Protein AF-A0ABD5XR61-F1 (afdb_monomer_lite)

Sequence (265 aa):
MDRLQRSLPETTNLRPAIQKLTSDHVDLLGSFVDGFDSRREFIRWGQRAVILTLGELSGEWVADRAFAGLDLSVLVTSPARERWVDDAEELQPPDRAADMRRGVVATDLTPACSAAVRRLRWSAVEYVSDEDDTLQPDPDAQQHPGMRPSLTEVHERQRWALDRALEGFDSLDALSVWGQRLTEASYAEVPDDLLTRVTVDEAETRGATSSCRLTTRTTGRSSGSRSRRSSYCPRRSRGPEGGKAGWRTRGTGDDGDDGQADVKT

Secondary structure (DSSP, 8-state):
-HHHHTTSPP-TT--HHHHHHHHHHHHHHHHHHH-BSSHHHHHHHHHHHHHHTTTSS-HHHHHHHHH-HHHHHHHB-SGGGGGG-SSGGGS--HHHHHHHHHHHIIIIIHHHHHHHHHHHHHH------SS-TT----GGG--SGGG-HHHHHHHHHHHHHHHHHHH--SSHHHHHHHHHHHHHHTTT-S-TTHHHHHHHHHHHHHHHHHHTT----------------------PPP---------------------------

Radius of gyration: 28.37 Å; chains: 1; bounding box: 80×47×94 Å

Foldseek 3Di:
DVVVLVPDDDDLPDLLLLNLLVVVLVVLLVDLLVAAQDLLVLLLSLLVLCLSLVNLQPPVNSVVLSPQLLSQLLRHPHPVNVVSDPDPVSRDDNVVSSVVSVVCCVPPSVVSSVNSSVVLVVPCPDPPPPPDSPCDDNSVPAPDNSNDVVSVVLSVLCSVLSVDVVVPDPDLVRVVVSVVSNCVSVVNPDDPCVSVVVVVVVVVVVVVVVVVPPDDDDDDDDDDDDDDDDPDDDDDDDDDDDDDDDDDPDDDDDDDDDDDDDDDD

Organism: NCBI:txid3031998

Structure (mmCIF, N/CA/C/O backbone):
data_AF-A0ABD5XR61-F1
#
_entry.id   AF-A0ABD5XR61-F1
#
loop_
_atom_site.group_PDB
_atom_site.id
_atom_site.type_symbol
_atom_site.label_atom_id
_atom_site.label_alt_id
_atom_site.label_comp_id
_atom_site.label_asym_id
_atom_site.label_entity_id
_atom_site.label_seq_id
_atom_site.pdbx_PDB_ins_code
_atom_site.Cartn_x
_atom_site.Cartn_y
_atom_site.Cartn_z
_atom_site.occupancy
_atom_site.B_iso_or_equiv
_atom_site.auth_seq_id
_atom_site.auth_comp_id
_atom_site.auth_asym_id
_atom_site.auth_atom_id
_atom_site.pdbx_PDB_model_num
ATOM 1 N N . MET A 1 1 ? 0.922 16.928 -10.252 1.00 53.91 1 MET A N 1
ATOM 2 C CA . MET A 1 1 ? 2.024 15.980 -10.526 1.00 53.91 1 MET A CA 1
ATOM 3 C C . MET A 1 1 ? 2.176 15.736 -12.026 1.00 53.91 1 MET A C 1
ATOM 5 O O . MET A 1 1 ? 3.245 15.979 -12.566 1.00 53.91 1 MET A O 1
ATOM 9 N N . ASP A 1 2 ? 1.069 15.433 -12.694 1.00 53.62 2 ASP A N 1
ATOM 10 C CA . ASP A 1 2 ? 0.898 15.192 -14.136 1.00 53.62 2 ASP A CA 1
ATOM 11 C C . ASP A 1 2 ? 1.676 16.119 -15.115 1.00 53.62 2 ASP A C 1
ATOM 13 O O . ASP A 1 2 ? 2.306 15.661 -16.065 1.00 53.62 2 ASP A O 1
ATOM 17 N N . ARG A 1 3 ? 1.749 17.438 -14.855 1.00 59.03 3 ARG A N 1
ATOM 18 C CA . ARG A 1 3 ? 2.466 18.395 -15.733 1.00 59.03 3 ARG A CA 1
ATOM 19 C C . ARG A 1 3 ? 3.985 18.173 -15.804 1.00 59.03 3 ARG A C 1
ATOM 21 O O . ARG A 1 3 ? 4.577 18.477 -16.833 1.00 59.03 3 ARG A O 1
ATOM 28 N N . LEU A 1 4 ? 4.615 17.689 -14.728 1.00 62.66 4 LEU A N 1
ATOM 29 C CA . LEU A 1 4 ? 6.064 17.438 -14.707 1.00 62.66 4 LEU A CA 1
ATOM 30 C C . LEU A 1 4 ? 6.414 16.107 -15.379 1.00 62.66 4 LEU A C 1
ATOM 32 O O . LEU A 1 4 ? 7.411 16.043 -16.093 1.00 62.66 4 LEU A O 1
ATOM 36 N N . GLN A 1 5 ? 5.576 15.078 -15.223 1.00 57.81 5 GLN A N 1
ATOM 37 C CA . GLN A 1 5 ? 5.774 13.782 -15.883 1.00 57.81 5 GLN A CA 1
ATOM 38 C C . GLN A 1 5 ? 5.763 13.913 -17.408 1.00 57.81 5 GLN A C 1
ATOM 40 O O . GLN A 1 5 ? 6.671 13.422 -18.067 1.00 57.81 5 GLN A O 1
ATOM 45 N N . ARG A 1 6 ? 4.809 14.671 -17.962 1.00 58.78 6 ARG A N 1
ATOM 46 C CA . ARG A 1 6 ? 4.717 14.926 -19.413 1.00 58.78 6 ARG A CA 1
ATOM 47 C C . ARG A 1 6 ? 5.793 15.866 -19.967 1.00 58.78 6 ARG A C 1
ATOM 49 O O . ARG A 1 6 ? 5.804 16.133 -21.161 1.00 58.78 6 ARG A O 1
ATOM 56 N N . SER A 1 7 ? 6.647 16.428 -19.109 1.00 61.97 7 SER A N 1
ATOM 57 C CA . SER A 1 7 ? 7.700 17.369 -19.519 1.00 61.97 7 SER A CA 1
ATOM 58 C C . SER A 1 7 ? 9.072 16.717 -19.695 1.00 61.97 7 SER A C 1
ATOM 60 O O . SER A 1 7 ? 10.019 17.406 -20.074 1.00 61.97 7 SER A O 1
ATOM 62 N N . LEU A 1 8 ? 9.199 15.411 -19.415 1.00 60.50 8 LEU A N 1
ATOM 63 C CA . LEU A 1 8 ? 10.442 14.690 -19.668 1.00 60.50 8 LEU A CA 1
ATOM 64 C C . LEU A 1 8 ? 10.671 14.589 -21.188 1.00 60.50 8 LEU A C 1
ATOM 66 O O . LEU A 1 8 ? 9.767 14.145 -21.893 1.00 60.50 8 LEU A O 1
ATOM 70 N N . PRO A 1 9 ? 11.845 14.984 -21.709 1.00 61.69 9 PRO A N 1
ATOM 71 C CA . PRO A 1 9 ? 12.125 14.861 -23.132 1.00 61.69 9 PRO A CA 1
ATOM 72 C C . PRO A 1 9 ? 12.185 13.387 -23.537 1.00 61.69 9 PRO A C 1
ATOM 74 O O . PRO A 1 9 ? 12.900 12.591 -22.923 1.00 61.69 9 PRO A O 1
ATOM 77 N N . GLU A 1 10 ? 11.446 13.036 -2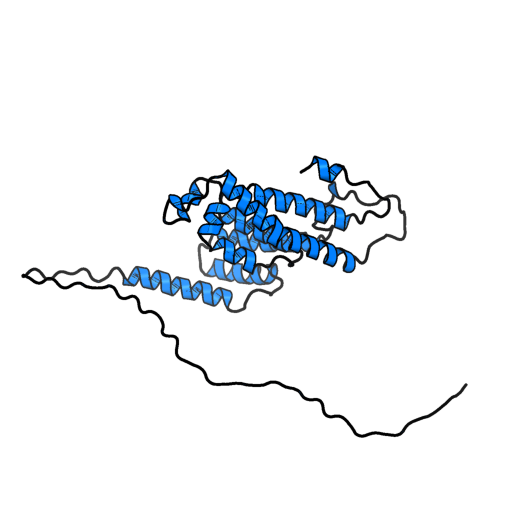4.587 1.00 56.69 10 GLU A N 1
ATOM 78 C CA . GLU A 1 10 ? 11.508 11.714 -25.199 1.00 56.69 10 GLU A CA 1
ATOM 79 C C . GLU A 1 10 ? 12.891 11.518 -25.832 1.00 56.69 10 GLU A C 1
ATOM 81 O O . GLU A 1 10 ? 13.372 12.361 -26.591 1.00 56.69 10 GLU A O 1
ATOM 86 N N . THR A 1 11 ? 13.567 10.421 -25.490 1.00 54.66 11 THR A N 1
ATOM 87 C CA . THR A 1 11 ? 14.861 10.067 -26.090 1.00 54.66 11 THR A CA 1
ATOM 88 C C . THR A 1 11 ? 14.757 8.694 -26.730 1.00 54.66 11 THR A C 1
ATOM 90 O O . THR A 1 11 ? 14.100 7.807 -26.196 1.00 54.66 11 THR A O 1
ATOM 93 N N . THR A 1 12 ? 15.444 8.489 -27.850 1.00 48.84 12 THR A N 1
ATOM 94 C CA . THR A 1 12 ? 15.407 7.250 -28.647 1.00 48.84 12 THR A CA 1
ATOM 95 C C . THR A 1 12 ? 15.937 6.007 -27.905 1.00 48.84 12 THR A C 1
ATOM 97 O O . THR A 1 12 ? 15.765 4.894 -28.379 1.00 48.84 12 THR A O 1
ATOM 100 N N . ASN A 1 13 ? 16.552 6.188 -26.726 1.00 54.62 13 ASN A N 1
ATOM 101 C CA . ASN A 1 13 ? 17.038 5.137 -25.817 1.00 54.62 13 ASN A CA 1
ATOM 102 C C . ASN A 1 13 ? 16.137 4.962 -24.574 1.00 54.62 13 ASN A C 1
ATOM 104 O O . ASN A 1 13 ? 16.609 4.563 -23.503 1.00 54.62 13 ASN A O 1
ATOM 108 N N . LEU A 1 14 ? 14.858 5.336 -24.657 1.00 59.62 14 LEU A N 1
ATOM 109 C CA . LEU A 1 14 ? 13.914 5.138 -23.562 1.00 59.62 14 LEU A CA 1
ATOM 110 C C . LEU A 1 14 ? 13.752 3.643 -23.296 1.00 59.62 14 LEU A C 1
ATOM 112 O O . LEU A 1 14 ? 13.270 2.904 -24.140 1.00 59.62 14 LEU A O 1
ATOM 116 N N . ARG A 1 15 ? 14.147 3.209 -22.096 1.00 73.56 15 ARG A N 1
ATOM 117 C CA . ARG A 1 15 ? 13.892 1.852 -21.604 1.00 73.56 15 ARG A CA 1
ATOM 118 C C . ARG A 1 15 ? 12.425 1.769 -21.180 1.00 73.56 15 ARG A C 1
ATOM 120 O O . ARG A 1 15 ? 12.120 2.248 -20.078 1.00 73.56 15 ARG A O 1
ATOM 127 N N . PRO A 1 16 ? 11.513 1.168 -21.966 1.00 78.94 16 PRO A N 1
ATOM 128 C CA . PRO A 1 16 ? 10.074 1.313 -21.726 1.00 78.94 16 PRO A CA 1
ATOM 129 C C . PRO A 1 16 ? 9.651 0.702 -20.380 1.00 78.94 16 PRO A C 1
ATOM 131 O O . PRO A 1 16 ? 8.812 1.246 -19.665 1.00 78.94 16 PRO A O 1
ATOM 134 N N . ALA A 1 17 ? 10.347 -0.354 -19.945 1.00 82.31 17 ALA A N 1
ATOM 135 C CA . ALA A 1 17 ? 10.182 -0.953 -18.623 1.00 82.31 17 ALA A CA 1
ATOM 136 C C . ALA A 1 17 ? 10.469 0.028 -17.468 1.00 82.31 17 ALA A C 1
ATOM 138 O O . ALA A 1 17 ? 9.754 0.036 -16.466 1.00 82.31 17 ALA A O 1
ATOM 139 N N . ILE A 1 18 ? 11.499 0.874 -17.589 1.00 85.50 18 ILE A N 1
ATOM 140 C CA . ILE A 1 18 ? 11.824 1.874 -16.560 1.00 85.50 18 ILE A CA 1
ATOM 141 C C . ILE A 1 18 ? 10.778 2.988 -16.557 1.00 85.50 18 ILE A C 1
ATOM 143 O O . ILE A 1 18 ? 10.352 3.415 -15.482 1.00 85.50 18 ILE A O 1
ATOM 147 N N . GLN A 1 19 ? 10.343 3.435 -17.737 1.00 84.25 19 GLN A N 1
ATOM 148 C CA . GLN A 1 19 ? 9.296 4.448 -17.866 1.00 84.25 19 GLN A CA 1
ATOM 149 C C . GLN A 1 19 ? 7.990 3.973 -17.225 1.00 84.25 19 GLN A C 1
ATOM 151 O O . GLN A 1 19 ? 7.443 4.680 -16.378 1.00 84.25 19 GLN A O 1
ATOM 156 N N . LYS A 1 20 ? 7.552 2.745 -17.532 1.00 87.00 20 LYS A N 1
ATOM 157 C CA . LYS A 1 20 ? 6.356 2.159 -16.923 1.00 87.00 20 LYS A CA 1
ATOM 158 C C . LYS A 1 20 ? 6.463 2.085 -15.402 1.00 87.00 20 LYS A C 1
ATOM 160 O O . LYS A 1 20 ? 5.566 2.548 -14.703 1.00 87.00 20 LYS A O 1
ATOM 165 N N . LEU A 1 21 ? 7.575 1.557 -14.886 1.00 90.38 21 LEU A N 1
ATOM 166 C CA . LEU A 1 21 ? 7.780 1.439 -13.441 1.00 90.38 21 LEU A CA 1
ATOM 167 C C . LEU A 1 21 ? 7.786 2.811 -12.745 1.00 90.38 21 LEU A C 1
ATOM 169 O O . LEU A 1 21 ? 7.206 2.962 -11.675 1.00 90.38 21 LEU A O 1
ATOM 173 N N . THR A 1 22 ? 8.398 3.821 -13.367 1.00 91.00 22 THR A N 1
ATOM 174 C CA . THR A 1 22 ? 8.425 5.191 -12.831 1.00 91.00 22 THR A CA 1
ATOM 175 C C . THR A 1 22 ? 7.030 5.819 -12.828 1.00 91.00 22 THR A C 1
ATOM 177 O O . THR A 1 22 ? 6.678 6.511 -11.876 1.00 91.00 22 THR A O 1
ATOM 180 N N . SER A 1 23 ? 6.223 5.559 -13.861 1.00 90.19 23 SER A N 1
ATOM 181 C CA . SER A 1 23 ? 4.818 5.983 -13.906 1.00 90.19 23 SER A CA 1
ATOM 182 C C . SER A 1 23 ? 4.017 5.349 -12.761 1.00 90.19 23 SER A C 1
ATOM 184 O O . SER A 1 23 ? 3.408 6.062 -11.964 1.00 90.19 23 SER A O 1
ATOM 186 N N . ASP A 1 24 ? 4.154 4.030 -12.571 1.00 93.69 24 ASP A N 1
ATOM 187 C CA . ASP A 1 24 ? 3.534 3.301 -11.456 1.00 93.69 24 ASP A CA 1
ATOM 188 C C . ASP A 1 24 ? 3.959 3.832 -10.080 1.00 93.69 24 ASP A C 1
ATOM 190 O O . ASP A 1 24 ? 3.151 3.871 -9.150 1.00 93.69 24 ASP A O 1
ATOM 194 N N . HIS A 1 25 ? 5.223 4.243 -9.929 1.00 96.25 25 HIS A N 1
ATOM 195 C CA . HIS A 1 25 ? 5.713 4.856 -8.693 1.00 96.25 25 HIS A CA 1
ATOM 196 C C . HIS A 1 25 ? 5.038 6.190 -8.418 1.00 96.25 25 HIS A C 1
ATOM 198 O O . HIS A 1 25 ? 4.675 6.445 -7.276 1.00 96.25 25 HIS A O 1
ATOM 204 N N . VAL A 1 26 ? 4.828 7.040 -9.421 1.00 95.06 26 VAL A N 1
ATOM 205 C CA . VAL A 1 26 ? 4.155 8.326 -9.195 1.00 95.06 26 VAL A CA 1
ATOM 206 C C . VAL A 1 26 ? 2.720 8.121 -8.712 1.00 95.06 26 VAL A C 1
ATOM 208 O O . VAL A 1 26 ? 2.328 8.756 -7.731 1.00 95.06 26 VAL A O 1
ATOM 211 N N . ASP A 1 27 ? 1.979 7.191 -9.312 1.00 95.00 27 ASP A N 1
ATOM 212 C CA . ASP A 1 27 ? 0.628 6.842 -8.858 1.00 95.00 27 ASP A CA 1
ATOM 213 C C . ASP A 1 27 ? 0.639 6.261 -7.434 1.00 95.00 27 ASP A C 1
ATOM 215 O O . ASP A 1 27 ? -0.189 6.610 -6.585 1.00 95.00 27 ASP A O 1
ATOM 219 N N . LEU A 1 28 ? 1.613 5.392 -7.140 1.00 97.19 28 LEU A N 1
ATOM 220 C CA . LEU A 1 28 ? 1.812 4.816 -5.811 1.00 97.19 28 LEU A CA 1
ATOM 221 C C . LEU A 1 28 ? 2.058 5.903 -4.752 1.00 97.19 28 LEU A C 1
ATOM 223 O O . LEU A 1 28 ? 1.433 5.873 -3.691 1.00 97.19 28 LEU A O 1
ATOM 227 N N . LEU A 1 29 ? 2.941 6.863 -5.036 1.00 97.94 29 LEU A N 1
ATOM 228 C CA . LEU A 1 29 ? 3.255 7.968 -4.128 1.00 97.94 29 LEU A CA 1
ATOM 229 C C . LEU A 1 29 ? 2.075 8.934 -3.973 1.00 97.94 29 LEU A C 1
ATOM 231 O O . LEU A 1 29 ? 1.805 9.377 -2.859 1.00 97.94 29 LEU A O 1
ATOM 235 N N . GLY A 1 30 ? 1.363 9.236 -5.064 1.00 96.69 30 GLY A N 1
ATOM 236 C CA . GLY A 1 30 ? 0.169 10.085 -5.052 1.00 96.69 30 GLY A CA 1
ATOM 237 C C . GLY A 1 30 ? -0.904 9.528 -4.121 1.00 96.69 30 GLY A C 1
ATOM 238 O O . GLY A 1 30 ? -1.289 10.195 -3.164 1.00 96.69 30 GLY A O 1
ATOM 239 N N . SER A 1 31 ? -1.273 8.258 -4.320 1.00 97.38 31 SER A N 1
ATOM 240 C CA . SER A 1 31 ? -2.263 7.573 -3.476 1.00 97.38 31 SER A CA 1
ATOM 241 C C . SER A 1 31 ? -1.883 7.551 -1.988 1.00 97.38 31 SER A C 1
ATOM 243 O O . SER A 1 31 ? -2.739 7.730 -1.128 1.00 97.38 31 SER A O 1
ATOM 245 N N . PHE A 1 32 ? -0.594 7.419 -1.653 1.00 98.19 32 PHE A N 1
ATOM 246 C CA . PHE A 1 32 ? -0.151 7.499 -0.260 1.00 98.19 32 PHE A CA 1
ATOM 247 C C . PHE A 1 32 ? -0.310 8.905 0.339 1.00 98.19 32 PHE A C 1
ATOM 249 O O . PHE A 1 32 ? -0.679 9.040 1.504 1.00 98.19 32 PHE A O 1
ATOM 256 N N . VAL A 1 33 ? -0.037 9.968 -0.429 1.00 97.56 33 VAL A N 1
ATOM 257 C CA . VAL A 1 33 ? -0.253 11.354 0.029 1.00 97.56 33 VAL A CA 1
ATOM 258 C C . VAL A 1 33 ? -1.739 11.652 0.189 1.00 97.56 33 VAL A C 1
ATOM 260 O O . VAL A 1 33 ? -2.112 12.303 1.169 1.00 97.56 33 VAL A O 1
ATOM 263 N N . ASP A 1 34 ? -2.579 11.153 -0.712 1.00 97.19 34 ASP A N 1
ATOM 264 C CA . ASP A 1 34 ? -4.034 11.297 -0.624 1.00 97.19 34 ASP A CA 1
ATOM 265 C C . ASP A 1 34 ? -4.582 10.610 0.636 1.00 97.19 34 ASP A C 1
ATOM 267 O O . ASP A 1 34 ? -5.453 11.160 1.310 1.00 97.19 34 ASP A O 1
ATOM 271 N N . GLY A 1 35 ? -3.966 9.495 1.039 1.00 97.44 35 GLY A N 1
ATOM 272 C CA . GLY A 1 35 ? -4.349 8.704 2.203 1.00 97.44 35 GLY A CA 1
ATOM 273 C C . GLY A 1 35 ? -5.401 7.651 1.855 1.00 97.44 35 GLY A C 1
ATOM 274 O O . GLY A 1 35 ? -5.690 7.408 0.689 1.00 97.44 35 GLY A O 1
ATOM 275 N N . PHE A 1 36 ? -5.945 6.994 2.878 1.00 98.19 36 PHE A N 1
ATOM 276 C CA . PHE A 1 36 ? -6.779 5.802 2.710 1.00 98.19 36 PHE A CA 1
ATOM 277 C C . PHE A 1 36 ? -8.115 5.936 3.442 1.00 98.19 36 PHE A C 1
ATOM 279 O O . PHE A 1 36 ? -8.187 6.471 4.548 1.00 98.19 36 PHE A O 1
ATOM 286 N N . ASP A 1 37 ? -9.177 5.355 2.902 1.00 97.00 37 ASP A N 1
ATOM 287 C CA . ASP A 1 37 ? -10.483 5.289 3.555 1.00 97.00 37 ASP A CA 1
ATOM 288 C C . ASP A 1 37 ? -10.459 4.358 4.771 1.00 97.00 37 ASP A C 1
ATOM 290 O O . ASP A 1 37 ? -11.234 4.520 5.720 1.00 97.00 37 ASP A O 1
ATOM 294 N N . SER A 1 38 ? -9.575 3.354 4.764 1.00 96.94 38 SER A N 1
ATOM 295 C CA . SER A 1 38 ? -9.487 2.363 5.836 1.00 96.94 38 SER A CA 1
ATOM 296 C C . SER A 1 38 ? -8.112 1.710 5.965 1.00 96.94 38 SER A C 1
ATOM 298 O O . SER A 1 38 ? -7.328 1.645 5.020 1.00 96.94 38 SER A O 1
ATOM 300 N N . ARG A 1 39 ? -7.864 1.076 7.122 1.00 96.88 39 ARG A N 1
ATOM 301 C CA . ARG A 1 39 ? -6.686 0.212 7.322 1.00 96.88 39 ARG A CA 1
ATOM 302 C C . ARG A 1 39 ? -6.592 -0.904 6.273 1.00 96.88 39 ARG A C 1
ATOM 304 O O . ARG A 1 39 ? -5.497 -1.252 5.855 1.00 96.88 39 ARG A O 1
ATOM 311 N N . ARG A 1 40 ? -7.725 -1.486 5.855 1.00 96.50 40 ARG A N 1
ATOM 312 C CA . ARG A 1 40 ? -7.739 -2.559 4.841 1.00 96.50 40 ARG A CA 1
ATOM 313 C C . ARG A 1 40 ? -7.204 -2.061 3.503 1.00 96.50 40 ARG A C 1
ATOM 315 O O . ARG A 1 40 ? -6.464 -2.776 2.839 1.00 96.50 40 ARG A O 1
ATOM 322 N N . GLU A 1 41 ? -7.569 -0.843 3.125 1.00 97.19 41 GLU A N 1
ATOM 323 C CA . GLU A 1 41 ? -7.070 -0.219 1.907 1.00 97.19 41 GLU A CA 1
ATOM 324 C C . GLU A 1 41 ? -5.569 0.072 1.993 1.00 97.19 41 GLU A C 1
ATOM 326 O O . GLU A 1 41 ? -4.844 -0.301 1.076 1.00 97.19 41 GLU A O 1
ATOM 331 N N . PHE A 1 42 ? -5.085 0.603 3.123 1.00 97.75 42 PHE A N 1
ATOM 332 C CA . PHE A 1 42 ? -3.647 0.779 3.350 1.00 97.75 42 PHE A CA 1
ATOM 333 C C . PHE A 1 42 ? -2.868 -0.538 3.212 1.00 97.75 42 PHE A C 1
ATOM 335 O O . PHE A 1 42 ? -1.836 -0.578 2.551 1.00 97.75 42 PHE A O 1
ATOM 342 N N . ILE A 1 43 ? -3.366 -1.639 3.784 1.00 97.62 43 ILE A N 1
ATOM 343 C CA . ILE A 1 43 ? -2.690 -2.943 3.698 1.00 97.62 43 ILE A CA 1
ATOM 344 C C . ILE A 1 43 ? -2.628 -3.442 2.240 1.00 97.62 43 ILE A C 1
ATOM 346 O O . ILE A 1 43 ? -1.588 -3.931 1.798 1.00 97.62 43 ILE A O 1
ATOM 350 N N . ARG A 1 44 ? -3.707 -3.275 1.461 1.00 97.19 44 ARG A N 1
ATOM 351 C CA . ARG A 1 44 ? -3.721 -3.603 0.020 1.00 97.19 44 ARG A CA 1
ATOM 352 C C . ARG A 1 44 ? -2.747 -2.740 -0.770 1.00 97.19 44 ARG A C 1
ATOM 354 O O . ARG A 1 44 ? -2.009 -3.253 -1.609 1.00 97.19 44 ARG A O 1
ATOM 361 N N . TRP A 1 45 ? -2.734 -1.439 -0.488 1.00 97.94 45 TRP A N 1
ATOM 362 C CA . TRP A 1 45 ? -1.768 -0.514 -1.063 1.00 97.94 45 TRP A CA 1
ATOM 363 C C . TRP A 1 45 ? -0.338 -0.947 -0.728 1.00 97.94 45 TRP A C 1
ATOM 365 O O . TRP A 1 45 ? 0.499 -0.997 -1.623 1.00 97.94 45 TRP A O 1
ATOM 375 N N . GLY A 1 46 ? -0.073 -1.352 0.516 1.00 97.44 46 GLY A N 1
ATOM 376 C CA . GLY A 1 46 ? 1.240 -1.806 0.964 1.00 97.44 46 GLY A CA 1
ATOM 377 C C . GLY A 1 46 ? 1.720 -3.045 0.211 1.00 97.44 46 GLY A C 1
ATOM 378 O O . GLY A 1 46 ? 2.863 -3.080 -0.237 1.00 97.44 46 GLY A O 1
ATOM 379 N N . GLN A 1 47 ? 0.844 -4.024 -0.033 1.00 95.56 47 GLN A N 1
ATOM 380 C CA . GLN A 1 47 ? 1.189 -5.187 -0.858 1.00 95.56 47 GLN A CA 1
ATOM 381 C C . GLN A 1 47 ? 1.546 -4.784 -2.297 1.00 95.56 47 GLN A C 1
ATOM 383 O O . GLN A 1 47 ? 2.549 -5.253 -2.836 1.00 95.56 47 GLN A O 1
ATOM 388 N N . ARG A 1 48 ? 0.786 -3.864 -2.907 1.00 96.81 48 ARG A N 1
ATOM 389 C CA . ARG A 1 48 ? 1.138 -3.302 -4.221 1.00 96.81 48 ARG A CA 1
ATOM 390 C C . ARG A 1 48 ? 2.472 -2.548 -4.170 1.00 96.81 48 ARG A C 1
ATOM 392 O O . ARG A 1 48 ? 3.272 -2.681 -5.093 1.00 96.81 48 ARG A O 1
ATOM 399 N N . ALA A 1 49 ? 2.732 -1.793 -3.104 1.00 97.56 49 ALA A N 1
ATOM 400 C CA . ALA A 1 49 ? 3.963 -1.030 -2.916 1.00 97.56 49 ALA A CA 1
ATOM 401 C C . ALA A 1 49 ? 5.198 -1.941 -2.877 1.00 97.56 49 ALA A C 1
ATOM 403 O O . ALA A 1 49 ? 6.190 -1.644 -3.540 1.00 97.56 49 ALA A O 1
ATOM 404 N N . VAL A 1 50 ? 5.131 -3.077 -2.175 1.00 95.62 50 VAL A N 1
ATOM 405 C CA . VAL A 1 50 ? 6.216 -4.075 -2.137 1.00 95.62 50 VAL A CA 1
ATOM 406 C C . VAL A 1 50 ? 6.519 -4.608 -3.544 1.00 95.62 50 VAL A C 1
ATOM 408 O O . VAL A 1 50 ? 7.683 -4.688 -3.931 1.00 95.62 50 VAL A O 1
ATOM 411 N N . ILE A 1 51 ? 5.492 -4.895 -4.353 1.00 94.56 51 ILE A N 1
ATOM 412 C CA . ILE A 1 51 ? 5.680 -5.346 -5.744 1.00 94.56 51 ILE A CA 1
ATOM 413 C C . ILE A 1 51 ? 6.301 -4.249 -6.612 1.00 94.56 51 ILE A C 1
ATOM 415 O O . ILE A 1 51 ? 7.290 -4.495 -7.300 1.00 94.56 51 ILE A O 1
ATOM 419 N N . LEU A 1 52 ? 5.753 -3.031 -6.577 1.00 96.00 52 LEU A N 1
ATOM 420 C CA . LEU A 1 52 ? 6.238 -1.921 -7.404 1.00 96.00 52 LEU A CA 1
ATOM 421 C C . LEU A 1 52 ? 7.642 -1.463 -7.002 1.00 96.00 52 LEU A C 1
ATOM 423 O O . LEU A 1 52 ? 8.407 -0.997 -7.840 1.00 96.00 52 LEU A O 1
ATOM 427 N N . THR A 1 53 ? 8.021 -1.629 -5.740 1.00 96.62 53 THR A N 1
ATOM 428 C CA . THR A 1 53 ? 9.387 -1.367 -5.273 1.00 96.62 53 THR A CA 1
ATOM 429 C C . THR A 1 53 ? 10.306 -2.578 -5.422 1.00 96.62 53 THR A C 1
ATOM 431 O O . THR A 1 53 ? 11.449 -2.518 -4.988 1.00 96.62 53 THR A O 1
ATOM 434 N N . LEU A 1 54 ? 9.856 -3.670 -6.054 1.00 93.81 54 LEU A N 1
ATOM 435 C CA . LEU A 1 54 ? 10.635 -4.899 -6.250 1.00 93.81 54 LEU A CA 1
ATOM 436 C C . LEU A 1 54 ? 11.210 -5.471 -4.938 1.00 93.81 54 LEU A C 1
ATOM 438 O O . LEU A 1 54 ? 12.296 -6.051 -4.936 1.00 93.81 54 LEU A O 1
ATOM 442 N N . GLY A 1 55 ? 10.487 -5.289 -3.830 1.00 93.25 55 GLY A N 1
ATOM 443 C CA . GLY A 1 55 ? 10.888 -5.707 -2.486 1.00 93.25 55 GLY A CA 1
ATOM 444 C C . GLY A 1 55 ? 11.821 -4.743 -1.747 1.00 93.25 55 GLY A C 1
ATOM 445 O O . GLY A 1 55 ? 12.190 -5.031 -0.613 1.00 93.25 55 GLY A O 1
ATOM 446 N N . GLU A 1 56 ? 12.198 -3.605 -2.342 1.00 96.44 56 GLU A N 1
ATOM 447 C CA . GLU A 1 56 ? 13.048 -2.602 -1.679 1.00 96.44 56 GLU A CA 1
ATOM 448 C C . GLU A 1 56 ? 12.303 -1.868 -0.548 1.00 96.44 56 GLU A C 1
ATOM 450 O O . GLU A 1 56 ? 12.926 -1.385 0.397 1.00 96.44 56 GLU A O 1
ATOM 455 N N . LEU A 1 57 ? 10.966 -1.813 -0.607 1.00 96.50 57 LEU A N 1
ATOM 456 C CA . LEU A 1 57 ? 10.130 -1.534 0.559 1.00 96.50 57 LEU A CA 1
ATOM 457 C C . LEU A 1 57 ? 9.766 -2.862 1.228 1.00 96.50 57 LEU A C 1
ATOM 459 O O . LEU A 1 57 ? 9.165 -3.732 0.594 1.00 96.50 57 LEU A O 1
ATOM 463 N N . SER A 1 58 ? 10.111 -3.026 2.505 1.00 93.62 58 SER A N 1
ATOM 464 C CA . SER A 1 58 ? 9.867 -4.283 3.214 1.00 93.62 58 SER A CA 1
ATOM 465 C C . SER A 1 58 ? 8.396 -4.452 3.612 1.00 93.62 58 SER A C 1
ATOM 467 O O . SER A 1 58 ? 7.685 -3.489 3.905 1.00 93.62 58 SER A O 1
ATOM 469 N N . GLY A 1 59 ? 7.937 -5.705 3.686 1.00 91.12 59 GLY A N 1
ATOM 470 C CA . GLY A 1 59 ? 6.620 -6.019 4.252 1.00 91.12 59 GLY A CA 1
ATOM 471 C C . GLY A 1 59 ? 6.507 -5.669 5.743 1.00 91.12 59 GLY A C 1
ATOM 472 O O . GLY A 1 59 ? 5.428 -5.311 6.205 1.00 91.12 59 GLY A O 1
ATOM 473 N N . GLU A 1 60 ? 7.622 -5.704 6.479 1.00 94.19 60 GLU A N 1
ATOM 474 C CA . GLU A 1 60 ? 7.699 -5.282 7.886 1.00 94.19 60 GLU A CA 1
ATOM 475 C C . GLU A 1 60 ? 7.370 -3.794 8.043 1.00 94.19 60 GLU A C 1
ATOM 477 O O . GLU A 1 60 ? 6.541 -3.438 8.872 1.00 94.19 60 GLU A O 1
ATOM 482 N N . TRP A 1 61 ? 7.895 -2.937 7.160 1.00 97.00 61 TRP A N 1
ATOM 483 C CA . TRP A 1 61 ? 7.577 -1.506 7.154 1.00 97.00 61 TRP A CA 1
ATOM 484 C C . TRP A 1 61 ? 6.068 -1.245 7.000 1.00 97.00 61 TRP A C 1
ATOM 486 O O . TRP A 1 61 ? 5.519 -0.334 7.627 1.00 97.00 61 TRP A O 1
ATOM 496 N N . VAL A 1 62 ? 5.384 -2.056 6.180 1.00 96.31 62 VAL A N 1
ATOM 497 C CA . VAL A 1 62 ? 3.923 -1.986 6.008 1.00 96.31 62 VAL A CA 1
ATOM 498 C C . VAL A 1 62 ? 3.218 -2.469 7.274 1.00 96.31 62 VAL A C 1
ATOM 500 O O . VAL A 1 62 ? 2.262 -1.833 7.720 1.00 96.31 62 VAL A O 1
ATOM 503 N N . ALA A 1 63 ? 3.680 -3.579 7.853 1.00 94.69 63 ALA A N 1
ATOM 504 C CA . ALA A 1 63 ? 3.105 -4.160 9.059 1.00 94.69 63 ALA A CA 1
ATOM 505 C C . ALA A 1 63 ? 3.203 -3.197 10.251 1.00 94.69 63 ALA A C 1
ATOM 507 O O . ALA A 1 63 ? 2.179 -2.918 10.871 1.00 94.69 63 ALA A O 1
ATOM 508 N N . ASP A 1 64 ? 4.374 -2.620 10.516 1.00 96.50 64 ASP A N 1
ATOM 509 C CA . ASP A 1 64 ? 4.596 -1.682 11.622 1.00 96.50 64 ASP A CA 1
ATOM 510 C C . ASP A 1 64 ? 3.575 -0.537 11.600 1.00 96.50 64 ASP A C 1
ATOM 512 O O . ASP A 1 64 ? 2.872 -0.285 12.581 1.00 96.50 64 ASP A O 1
ATOM 516 N N . ARG A 1 65 ? 3.390 0.082 10.430 1.00 96.44 65 ARG A N 1
ATOM 517 C CA . ARG A 1 65 ? 2.402 1.152 10.221 1.00 96.44 65 ARG A CA 1
ATOM 518 C C . ARG A 1 65 ? 0.959 0.671 10.298 1.00 96.44 65 ARG A C 1
ATOM 520 O O . ARG A 1 65 ? 0.086 1.408 10.744 1.00 96.44 65 ARG A O 1
ATOM 527 N N . ALA A 1 66 ? 0.680 -0.562 9.878 1.00 95.81 66 ALA A N 1
ATOM 528 C CA . ALA A 1 66 ? -0.660 -1.144 9.951 1.00 95.81 66 ALA A CA 1
ATOM 529 C C . ALA A 1 66 ? -1.096 -1.469 11.392 1.00 95.81 66 ALA A C 1
ATOM 531 O O . ALA A 1 66 ? -2.285 -1.719 11.622 1.00 95.81 66 ALA A O 1
ATOM 532 N N . PHE A 1 67 ? -0.164 -1.471 12.349 1.00 93.81 67 PHE A N 1
ATOM 533 C CA . PHE A 1 67 ? -0.432 -1.717 13.767 1.00 93.81 67 PHE A CA 1
ATOM 534 C C . PHE A 1 67 ? -0.121 -0.519 14.677 1.00 93.81 67 PHE A C 1
ATOM 536 O O . PHE A 1 67 ? -0.539 -0.526 15.835 1.00 93.81 67 PHE A O 1
ATOM 543 N N . ALA A 1 68 ? 0.522 0.533 14.171 1.00 94.62 68 ALA A N 1
ATOM 544 C CA . ALA A 1 68 ? 0.744 1.774 14.903 1.00 94.62 68 ALA A CA 1
ATOM 545 C C . ALA A 1 68 ? -0.485 2.704 14.834 1.00 94.62 68 ALA A C 1
ATOM 547 O O . ALA A 1 68 ? -0.858 3.197 13.770 1.00 94.62 68 ALA A O 1
ATOM 548 N N . GLY A 1 69 ? -1.108 2.980 15.988 1.00 93.62 69 GLY A N 1
ATOM 549 C CA . GLY A 1 69 ? -2.305 3.832 16.077 1.00 93.62 69 GLY A CA 1
ATOM 550 C C . GLY A 1 69 ? -2.086 5.245 15.523 1.00 93.62 69 GLY A C 1
ATOM 551 O O . GLY A 1 69 ? -2.852 5.707 14.678 1.00 93.62 69 GLY A O 1
ATOM 552 N N . LEU A 1 70 ? -0.978 5.890 15.903 1.00 92.25 70 LEU A N 1
ATOM 553 C CA . LEU A 1 70 ? -0.622 7.222 15.401 1.00 92.25 70 LEU A CA 1
ATOM 554 C C . LEU A 1 70 ? -0.392 7.245 13.884 1.00 92.25 70 LEU A C 1
ATOM 556 O O . LEU A 1 70 ? -0.806 8.191 13.219 1.00 92.25 70 LEU A O 1
ATOM 560 N N . ASP A 1 71 ? 0.213 6.202 13.314 1.00 95.62 71 ASP A N 1
ATOM 561 C CA . ASP A 1 71 ? 0.375 6.128 11.860 1.00 95.62 71 ASP A CA 1
ATOM 562 C C . ASP A 1 71 ? -0.983 5.962 11.179 1.00 95.62 71 ASP A C 1
ATOM 564 O O . ASP A 1 71 ? -1.280 6.658 10.210 1.00 95.62 71 ASP A O 1
ATOM 568 N N . LEU A 1 72 ? -1.861 5.106 11.705 1.00 96.69 72 LEU A N 1
ATOM 569 C CA . LEU A 1 72 ? -3.198 4.916 11.145 1.00 96.69 72 LEU A CA 1
ATOM 570 C C . LEU A 1 72 ? -4.095 6.149 11.273 1.00 96.69 72 LEU A C 1
ATOM 572 O O . LEU A 1 72 ? -4.925 6.365 10.391 1.00 96.69 72 LEU A O 1
ATOM 576 N N . SER A 1 73 ? -3.934 6.971 12.312 1.00 96.50 73 SER A N 1
ATOM 577 C CA . SER A 1 73 ? -4.679 8.231 12.448 1.00 96.50 73 SER A CA 1
ATOM 578 C C . SER A 1 73 ? -4.264 9.277 11.400 1.00 96.50 73 SER A C 1
ATOM 580 O O . SER A 1 73 ? -5.058 10.141 11.018 1.00 96.50 73 SER A O 1
ATOM 582 N N . VAL A 1 74 ? -3.032 9.167 10.893 1.00 97.19 74 VAL A N 1
ATOM 583 C CA . VAL A 1 74 ? -2.481 9.994 9.813 1.00 97.19 74 VAL A CA 1
ATOM 584 C C . VAL A 1 74 ? -2.786 9.407 8.435 1.00 97.19 74 VAL A C 1
ATOM 586 O O . VAL A 1 74 ? -3.070 10.160 7.505 1.00 97.19 74 VAL A O 1
ATOM 589 N N . LEU A 1 75 ? -2.722 8.084 8.281 1.00 97.38 75 LEU A N 1
ATOM 590 C CA . LEU A 1 75 ? -2.925 7.382 7.011 1.00 97.38 75 LEU A CA 1
ATOM 591 C C . LEU A 1 75 ? -4.400 7.292 6.623 1.00 97.38 75 LEU A C 1
ATOM 593 O O . LEU A 1 75 ? -4.721 7.432 5.445 1.00 97.38 75 LEU A O 1
ATOM 597 N N . VAL A 1 76 ? -5.292 7.068 7.592 1.00 97.31 76 VAL A N 1
ATOM 598 C CA . VAL A 1 76 ? -6.732 7.001 7.341 1.00 97.31 76 VAL A CA 1
ATOM 599 C C . VAL A 1 76 ? -7.314 8.413 7.314 1.00 97.31 76 VAL A C 1
ATOM 601 O O . VAL A 1 76 ? -7.148 9.178 8.262 1.00 97.31 76 VAL A O 1
ATOM 604 N N . THR A 1 77 ? -8.006 8.770 6.237 1.00 96.06 77 THR A N 1
ATOM 605 C CA . THR A 1 77 ? -8.588 10.110 6.038 1.00 96.06 77 THR A CA 1
ATOM 606 C C . THR A 1 77 ? -10.077 10.170 6.347 1.00 96.06 77 THR A C 1
ATOM 608 O O . THR A 1 77 ? -10.610 11.251 6.601 1.00 96.06 77 THR A O 1
ATOM 611 N N . SER A 1 78 ? -10.745 9.018 6.385 1.00 95.62 78 SER A N 1
ATOM 612 C CA . SER A 1 78 ? -12.143 8.921 6.794 1.00 95.62 78 SER A CA 1
ATOM 613 C C . SER A 1 78 ? -12.321 9.221 8.294 1.00 95.62 78 SER A C 1
ATOM 615 O O . SER A 1 78 ? -11.368 9.100 9.072 1.00 95.62 78 SER A O 1
ATOM 617 N N . PRO A 1 79 ? -13.550 9.537 8.756 1.00 92.94 79 PRO A N 1
ATOM 618 C CA . PRO A 1 79 ? -13.833 9.746 10.182 1.00 92.94 79 PRO A CA 1
ATOM 619 C C . PRO A 1 79 ? -13.444 8.557 11.074 1.00 92.94 79 PRO A C 1
ATOM 621 O O . PRO A 1 79 ? -13.194 8.719 12.264 1.00 92.94 79 PRO A O 1
ATOM 624 N N . ALA A 1 80 ? -13.314 7.352 10.503 1.00 91.00 80 ALA A N 1
ATOM 625 C CA . ALA A 1 80 ? -12.877 6.165 11.231 1.00 91.00 80 ALA A CA 1
ATOM 626 C C . ALA A 1 80 ? -11.462 6.295 11.822 1.00 91.00 80 ALA A C 1
ATOM 628 O O . ALA A 1 80 ? -11.095 5.482 12.672 1.00 91.00 80 ALA A O 1
ATOM 629 N N . ARG A 1 81 ? -10.670 7.287 11.394 1.00 94.00 81 ARG A N 1
ATOM 630 C CA . ARG A 1 81 ? -9.321 7.538 11.907 1.00 94.00 81 ARG A CA 1
ATOM 631 C C . ARG A 1 81 ? -9.276 7.891 13.398 1.00 94.00 81 ARG A C 1
ATOM 633 O O . ARG A 1 81 ? -8.273 7.618 14.046 1.00 94.00 81 ARG A O 1
ATOM 640 N N . GLU A 1 82 ? -10.370 8.431 13.942 1.00 93.62 82 GLU A N 1
ATOM 641 C CA . GLU A 1 82 ? -10.499 8.799 15.361 1.00 93.62 82 GLU A CA 1
ATOM 642 C C . GLU A 1 82 ? -10.330 7.598 16.297 1.00 93.62 82 GLU A C 1
ATOM 644 O O . GLU A 1 82 ? -9.874 7.749 17.420 1.00 93.62 82 GLU A O 1
ATOM 649 N N . ARG A 1 83 ? -10.621 6.379 15.825 1.00 93.94 83 ARG A N 1
ATOM 650 C CA . ARG A 1 83 ? -10.501 5.156 16.634 1.00 93.94 83 ARG A CA 1
ATOM 651 C C . ARG A 1 83 ? -9.056 4.759 16.969 1.00 93.94 83 ARG A C 1
ATOM 653 O O . ARG A 1 83 ? -8.856 3.781 17.683 1.00 93.94 83 ARG A O 1
ATOM 660 N N . TRP A 1 84 ? -8.078 5.401 16.332 1.00 93.81 84 TRP A N 1
ATOM 661 C CA . TRP A 1 84 ? -6.659 5.053 16.430 1.00 93.81 84 TRP A CA 1
ATOM 662 C C . TRP A 1 84 ? -5.863 5.989 17.341 1.00 93.81 84 TRP A C 1
ATOM 664 O O . TRP A 1 84 ? -4.651 5.820 17.461 1.00 93.81 84 TRP A O 1
ATOM 674 N N . VAL A 1 85 ? -6.535 6.959 17.958 1.00 93.38 85 VAL A N 1
ATOM 675 C CA . VAL A 1 85 ? -5.985 7.846 18.984 1.00 93.38 85 VAL A CA 1
ATOM 676 C C . VAL A 1 85 ? -6.794 7.675 20.264 1.00 93.38 85 VAL A C 1
ATOM 678 O O . VAL A 1 85 ? -7.999 7.425 20.200 1.00 93.38 85 VAL A O 1
ATOM 681 N N . ASP A 1 86 ? -6.135 7.796 21.414 1.00 90.38 86 ASP A N 1
ATOM 682 C CA . ASP A 1 86 ? -6.816 7.739 22.711 1.00 90.38 86 ASP A CA 1
ATOM 683 C C . ASP A 1 86 ? -7.432 9.105 23.061 1.00 90.38 86 ASP A C 1
ATOM 685 O O . ASP A 1 86 ? -8.555 9.175 23.565 1.00 90.38 86 ASP A O 1
ATOM 689 N N . ASP A 1 87 ? -6.731 10.191 22.711 1.00 90.88 87 ASP A N 1
ATOM 690 C CA . ASP A 1 87 ? -7.140 11.572 22.958 1.00 90.88 87 ASP A CA 1
ATOM 691 C C . ASP A 1 87 ? -7.343 12.349 21.648 1.00 90.88 87 ASP A C 1
ATOM 693 O O . ASP A 1 87 ? -6.527 12.310 20.725 1.00 90.88 87 ASP A O 1
ATOM 697 N N . ALA A 1 88 ? -8.420 13.138 21.577 1.00 87.69 88 ALA A N 1
ATOM 698 C CA . ALA A 1 88 ? -8.748 13.932 20.388 1.00 87.69 88 ALA A CA 1
ATOM 699 C C . ALA A 1 88 ? -7.680 14.991 20.044 1.00 87.69 88 ALA A C 1
ATOM 701 O O . ALA A 1 88 ? -7.574 15.401 18.890 1.00 87.69 88 ALA A O 1
ATOM 702 N N . GLU A 1 89 ? -6.882 15.424 21.024 1.00 89.31 89 GLU A N 1
ATOM 703 C CA . GLU A 1 89 ? -5.780 16.376 20.826 1.00 89.31 89 GLU A CA 1
ATOM 704 C C . GLU A 1 89 ? -4.594 15.768 20.057 1.00 89.31 89 GLU A C 1
ATOM 706 O O . GLU A 1 89 ? -3.835 16.496 19.418 1.00 89.31 89 GLU A O 1
ATOM 711 N N . GLU A 1 90 ? -4.445 14.439 20.064 1.00 89.06 90 GLU A N 1
ATOM 712 C CA . GLU A 1 90 ? -3.413 13.741 19.287 1.00 89.06 90 GLU A CA 1
ATOM 713 C C . GLU A 1 90 ? -3.758 13.687 17.794 1.00 89.06 90 GLU A C 1
ATOM 715 O O . GLU A 1 90 ? -2.881 13.492 16.940 1.00 89.06 90 GLU A O 1
ATOM 720 N N . LEU A 1 91 ? -5.038 13.886 17.465 1.00 94.38 91 LEU A N 1
ATOM 721 C CA . LEU A 1 91 ? -5.527 13.812 16.105 1.00 94.38 91 LEU A CA 1
ATOM 722 C C . LEU A 1 91 ? -5.027 15.000 15.282 1.00 94.38 91 LEU A C 1
ATOM 724 O O . LEU A 1 91 ? -5.449 16.145 15.445 1.00 94.38 91 LEU A O 1
ATOM 728 N N . GLN A 1 92 ? -4.161 14.707 14.319 1.00 94.25 92 GLN A N 1
ATOM 729 C CA . GLN A 1 92 ? -3.583 15.740 13.472 1.00 94.25 92 GLN A CA 1
ATOM 730 C C . GLN A 1 92 ? -4.638 16.344 12.535 1.00 94.25 92 GLN A C 1
ATOM 732 O O . GLN A 1 92 ? -5.374 15.592 11.878 1.00 94.25 92 GLN A O 1
ATOM 737 N N . PRO A 1 93 ? -4.691 17.682 12.391 1.00 94.31 93 PRO A N 1
ATOM 738 C CA . PRO A 1 93 ? -5.508 18.328 11.369 1.00 94.31 93 PRO A CA 1
ATOM 739 C C . PRO A 1 93 ? -5.212 17.760 9.968 1.00 94.31 93 PRO A C 1
ATOM 741 O O . PRO A 1 93 ? -4.073 17.351 9.720 1.00 94.31 93 PRO A O 1
ATOM 744 N N . PRO A 1 94 ? -6.185 17.746 9.037 1.00 92.75 94 PRO A N 1
ATOM 745 C CA . PRO A 1 94 ? -6.018 17.127 7.718 1.00 92.75 94 PRO A CA 1
ATOM 746 C C . PRO A 1 94 ? -4.761 17.579 6.961 1.00 92.75 94 PRO A C 1
ATOM 748 O O . PRO A 1 94 ? -4.020 16.735 6.457 1.00 92.75 94 PRO A O 1
ATOM 751 N N . ASP A 1 95 ? -4.466 18.881 6.960 1.00 94.94 95 ASP A N 1
ATOM 752 C CA . ASP A 1 95 ? -3.284 19.435 6.284 1.00 94.94 95 ASP A CA 1
ATOM 753 C C . ASP A 1 95 ? -1.977 18.949 6.921 1.00 94.94 95 ASP A C 1
ATOM 755 O O . ASP A 1 95 ? -1.037 18.561 6.227 1.00 94.94 95 ASP A O 1
ATOM 759 N N . ARG A 1 96 ? -1.937 18.885 8.258 1.00 96.50 96 ARG A N 1
ATOM 760 C CA . ARG A 1 96 ? -0.771 18.394 8.996 1.00 96.50 96 ARG A CA 1
ATOM 761 C C . ARG A 1 96 ? -0.551 16.901 8.768 1.00 96.50 96 ARG A C 1
ATOM 763 O O . ARG A 1 96 ? 0.589 16.478 8.594 1.00 96.50 96 ARG A O 1
ATOM 770 N N . ALA A 1 97 ? -1.626 16.115 8.719 1.00 96.31 97 ALA A N 1
ATOM 771 C CA . ALA A 1 97 ? -1.560 14.699 8.374 1.00 96.31 97 ALA A CA 1
ATOM 772 C C . ALA A 1 97 ? -1.042 14.497 6.937 1.00 96.31 97 ALA A C 1
ATOM 774 O O . ALA A 1 97 ? -0.181 13.649 6.712 1.00 96.31 97 ALA A O 1
ATOM 775 N N . ALA A 1 98 ? -1.487 15.315 5.976 1.00 96.38 98 ALA A N 1
ATOM 776 C CA . ALA A 1 98 ? -0.967 15.283 4.609 1.00 96.38 98 ALA A CA 1
ATOM 777 C C . ALA A 1 98 ? 0.536 15.610 4.550 1.00 96.38 98 ALA A C 1
ATOM 779 O O . ALA A 1 98 ? 1.286 14.920 3.858 1.00 96.38 98 ALA A O 1
ATOM 780 N N . ASP A 1 99 ? 1.005 16.601 5.314 1.00 97.88 99 ASP A N 1
ATOM 781 C CA . ASP A 1 99 ? 2.436 16.915 5.422 1.00 97.88 99 ASP A CA 1
ATOM 782 C C . ASP A 1 99 ? 3.250 15.767 6.023 1.00 97.88 99 ASP A C 1
ATOM 784 O O . ASP A 1 99 ? 4.347 15.470 5.548 1.00 97.88 99 ASP A O 1
ATOM 788 N N . MET A 1 100 ? 2.714 15.077 7.030 1.00 98.00 100 MET A N 1
ATOM 789 C CA . MET A 1 100 ? 3.358 13.891 7.596 1.00 98.00 100 MET A CA 1
ATOM 790 C C . MET A 1 100 ? 3.463 12.763 6.565 1.00 98.00 100 MET A C 1
ATOM 792 O O . MET A 1 100 ? 4.534 12.170 6.424 1.00 98.00 100 MET A O 1
ATOM 796 N N . ARG A 1 101 ? 2.407 12.514 5.775 1.00 98.25 101 ARG A N 1
ATOM 797 C CA . ARG A 1 101 ? 2.449 11.526 4.681 1.00 98.25 101 ARG A CA 1
ATOM 798 C C . ARG A 1 101 ? 3.474 11.905 3.610 1.00 98.25 101 ARG A C 1
ATOM 800 O O . ARG A 1 101 ? 4.231 11.044 3.167 1.00 98.25 101 ARG A O 1
ATOM 807 N N . ARG A 1 102 ? 3.587 13.190 3.250 1.00 98.31 102 ARG A N 1
ATOM 808 C CA . ARG A 1 102 ? 4.659 13.687 2.359 1.00 98.31 102 ARG A CA 1
ATOM 809 C C . ARG A 1 102 ? 6.053 13.470 2.951 1.00 98.31 102 ARG A C 1
ATOM 811 O O . ARG A 1 102 ? 6.973 13.124 2.215 1.00 98.31 102 ARG A O 1
ATOM 818 N N . GLY A 1 103 ? 6.206 13.636 4.265 1.00 98.31 103 GLY A N 1
ATOM 819 C CA . GLY A 1 103 ? 7.443 13.314 4.977 1.00 98.31 103 GLY A CA 1
ATOM 820 C C . GLY A 1 103 ? 7.841 11.849 4.793 1.00 98.31 103 GLY A C 1
ATOM 821 O O . GLY A 1 103 ? 8.957 11.564 4.374 1.00 98.31 103 GLY A O 1
ATOM 822 N N . VAL A 1 104 ? 6.899 10.925 4.994 1.00 97.94 104 VAL A N 1
ATOM 823 C CA . VAL A 1 104 ? 7.124 9.485 4.773 1.00 97.94 104 VAL A CA 1
ATOM 824 C C . VAL A 1 104 ? 7.459 9.177 3.309 1.00 97.94 104 VAL A C 1
ATOM 826 O O . VAL A 1 104 ? 8.365 8.390 3.035 1.00 97.94 104 VAL A O 1
ATOM 829 N N . VAL A 1 105 ? 6.794 9.831 2.352 1.00 98.31 105 VAL A N 1
ATOM 830 C CA . VAL A 1 105 ? 7.134 9.706 0.925 1.00 98.31 105 VAL A CA 1
ATOM 831 C C . VAL A 1 105 ? 8.590 10.084 0.661 1.00 98.31 105 VAL A C 1
ATOM 833 O O . VAL A 1 105 ? 9.281 9.377 -0.073 1.00 98.31 105 VAL A O 1
ATOM 836 N N . ALA A 1 106 ? 9.061 11.184 1.245 1.00 98.06 106 ALA A N 1
ATOM 837 C CA . ALA A 1 106 ? 10.421 11.664 1.040 1.00 98.06 106 ALA A CA 1
ATOM 838 C C . ALA A 1 106 ? 11.472 10.768 1.716 1.00 98.06 106 ALA A C 1
ATOM 840 O O . ALA A 1 106 ? 12.524 10.519 1.127 1.00 98.06 106 ALA A O 1
ATOM 841 N N . THR A 1 107 ? 11.195 10.290 2.931 1.00 98.06 107 THR A N 1
ATOM 842 C CA . THR A 1 107 ? 12.163 9.540 3.746 1.00 98.06 107 THR A CA 1
ATOM 843 C C . THR A 1 107 ? 12.212 8.051 3.415 1.00 98.06 107 THR A C 1
ATOM 845 O O . THR A 1 107 ? 13.302 7.486 3.422 1.00 98.06 107 THR A O 1
ATOM 848 N N . ASP A 1 108 ? 11.078 7.435 3.073 1.00 98.00 108 ASP A N 1
ATOM 849 C CA . ASP A 1 108 ? 10.979 5.976 2.943 1.00 98.00 108 ASP A CA 1
ATOM 850 C C . ASP A 1 108 ? 10.650 5.545 1.506 1.00 98.00 108 ASP A C 1
ATOM 852 O O . ASP A 1 108 ? 11.385 4.772 0.885 1.00 98.00 108 ASP A O 1
ATOM 856 N N . LEU A 1 109 ? 9.561 6.074 0.937 1.00 98.06 109 LEU A N 1
ATOM 857 C CA . LEU A 1 109 ? 9.023 5.551 -0.325 1.00 98.06 109 LEU A CA 1
ATOM 858 C C . LEU A 1 109 ? 9.855 5.958 -1.544 1.00 98.06 109 LEU A C 1
ATOM 860 O O . LEU A 1 109 ? 10.110 5.135 -2.421 1.00 98.06 109 LEU A O 1
ATOM 864 N N . THR A 1 110 ? 10.314 7.209 -1.607 1.00 97.75 110 THR A N 1
ATOM 865 C CA . THR A 1 110 ? 11.134 7.699 -2.727 1.00 97.75 110 THR A CA 1
ATOM 866 C C . THR A 1 110 ? 12.487 6.979 -2.801 1.00 97.75 110 THR A C 1
ATOM 868 O O . THR A 1 110 ? 12.876 6.567 -3.903 1.00 97.75 110 THR A O 1
ATOM 871 N N . PRO A 1 111 ? 13.205 6.752 -1.679 1.00 98.31 111 PRO A N 1
ATOM 872 C CA . PRO A 1 111 ? 14.392 5.902 -1.681 1.00 98.31 111 PRO A CA 1
ATOM 873 C C . PRO A 1 111 ? 14.124 4.472 -2.162 1.00 98.31 111 PRO A C 1
ATOM 875 O O . PRO A 1 111 ? 14.874 3.992 -3.014 1.00 98.31 111 PRO A O 1
ATOM 878 N N . ALA A 1 112 ? 13.046 3.825 -1.703 1.00 98.06 112 ALA A N 1
ATOM 879 C CA . ALA A 1 112 ? 12.680 2.475 -2.144 1.00 98.06 112 ALA A CA 1
ATOM 880 C C . ALA A 1 112 ? 12.367 2.419 -3.652 1.00 98.06 112 ALA A C 1
ATOM 882 O O . ALA A 1 112 ? 12.888 1.564 -4.367 1.00 98.06 112 ALA A O 1
ATOM 883 N N . CYS A 1 113 ? 11.603 3.384 -4.173 1.00 97.50 113 CYS A N 1
ATOM 884 C CA . CYS A 1 113 ? 11.329 3.511 -5.610 1.00 97.50 113 CYS A CA 1
ATOM 885 C C . CYS A 1 113 ? 12.625 3.699 -6.419 1.00 97.50 113 CYS A C 1
ATOM 887 O O . CYS A 1 113 ? 12.846 3.044 -7.439 1.00 97.50 113 CYS A O 1
ATOM 889 N N . SER A 1 114 ? 13.534 4.546 -5.927 1.00 95.75 114 SER A N 1
ATOM 890 C CA . SER A 1 114 ? 14.835 4.786 -6.563 1.00 95.75 114 SER A CA 1
ATOM 891 C C . SER A 1 114 ? 15.715 3.532 -6.578 1.00 95.75 114 SER A C 1
ATOM 893 O O . SER A 1 114 ? 16.389 3.259 -7.574 1.00 95.75 114 SER A O 1
ATOM 895 N N . ALA A 1 115 ? 15.722 2.759 -5.488 1.00 96.06 115 ALA A N 1
ATOM 896 C CA . ALA A 1 115 ? 16.423 1.481 -5.406 1.00 96.06 115 ALA A CA 1
ATOM 897 C C . ALA A 1 115 ? 15.836 0.456 -6.390 1.00 96.06 115 ALA A C 1
ATOM 899 O O . ALA A 1 115 ? 16.591 -0.178 -7.129 1.00 96.06 115 ALA A O 1
ATOM 900 N N . ALA A 1 116 ? 14.508 0.392 -6.504 1.00 94.31 116 ALA A N 1
ATOM 901 C CA . ALA A 1 116 ? 13.810 -0.481 -7.442 1.00 94.31 116 ALA A CA 1
ATOM 902 C C . ALA A 1 116 ? 14.180 -0.173 -8.901 1.00 94.31 116 ALA A C 1
ATOM 904 O O . ALA A 1 116 ? 14.527 -1.078 -9.661 1.00 94.31 116 ALA A O 1
ATOM 905 N N . VAL A 1 117 ? 14.198 1.108 -9.291 1.00 92.06 117 VAL A N 1
ATOM 906 C CA . VAL A 1 117 ? 14.632 1.528 -10.636 1.00 92.06 117 VAL A CA 1
ATOM 907 C C . VAL A 1 117 ? 16.089 1.142 -10.895 1.00 92.06 117 VAL A C 1
ATOM 909 O O . VAL A 1 117 ? 16.408 0.632 -11.971 1.00 92.06 117 VAL A O 1
ATOM 912 N N . ARG A 1 118 ? 16.989 1.328 -9.917 1.00 90.56 118 ARG A N 1
ATOM 913 C CA . ARG A 1 118 ? 18.392 0.889 -10.040 1.00 90.56 118 ARG A CA 1
ATOM 914 C C . ARG A 1 118 ? 18.486 -0.623 -10.226 1.00 90.56 118 ARG A C 1
ATOM 916 O O . ARG A 1 118 ? 19.207 -1.071 -11.112 1.00 90.56 118 ARG A O 1
ATOM 923 N N . ARG A 1 119 ? 17.742 -1.405 -9.442 1.00 90.12 119 ARG A N 1
ATOM 924 C CA . ARG A 1 119 ? 17.690 -2.868 -9.556 1.00 90.12 119 ARG A CA 1
ATOM 925 C C . ARG A 1 119 ? 17.166 -3.307 -10.922 1.00 90.12 119 ARG A C 1
ATOM 927 O O . ARG A 1 119 ? 17.752 -4.185 -11.558 1.00 90.12 119 ARG A O 1
ATOM 934 N N . LEU A 1 120 ? 16.095 -2.677 -11.405 1.00 87.44 120 LEU A N 1
ATOM 935 C CA . LEU A 1 120 ? 15.531 -2.967 -12.721 1.00 87.44 120 LEU A CA 1
ATOM 936 C C . LEU A 1 120 ? 16.528 -2.636 -13.836 1.00 87.44 120 LEU A C 1
ATOM 938 O O . LEU A 1 120 ? 16.704 -3.437 -14.747 1.00 87.44 120 LEU A O 1
ATOM 942 N N . ARG A 1 121 ? 17.239 -1.507 -13.734 1.00 82.19 121 ARG A N 1
ATOM 943 C CA . ARG A 1 121 ? 18.249 -1.085 -14.716 1.00 82.19 121 ARG A CA 1
ATOM 944 C C . ARG A 1 121 ? 19.337 -2.139 -14.952 1.00 82.19 121 ARG A C 1
ATOM 946 O O . ARG A 1 121 ? 19.773 -2.276 -16.092 1.00 82.19 121 ARG A O 1
ATOM 953 N N . TRP A 1 122 ? 19.768 -2.849 -13.908 1.00 76.81 122 TRP A N 1
ATOM 954 C CA . TRP A 1 122 ? 20.814 -3.880 -13.994 1.00 76.81 122 TRP A CA 1
ATOM 955 C C . TRP A 1 122 ? 20.282 -5.284 -14.301 1.00 76.81 122 TRP A C 1
ATOM 957 O O . TRP A 1 122 ? 21.012 -6.104 -14.844 1.00 76.81 122 TRP A O 1
ATOM 967 N N . SER A 1 123 ? 19.022 -5.568 -13.962 1.00 66.81 123 SER A N 1
ATOM 968 C CA . SER A 1 123 ? 18.375 -6.872 -14.201 1.00 66.81 123 SER A CA 1
ATOM 969 C C . SER A 1 123 ? 17.570 -6.939 -15.502 1.00 66.81 123 SER A C 1
ATOM 971 O O . SER A 1 123 ? 17.034 -7.995 -15.850 1.00 66.81 123 SER A O 1
ATOM 973 N N . ALA A 1 124 ? 17.440 -5.821 -16.214 1.00 58.53 124 ALA A N 1
ATOM 974 C CA . ALA A 1 124 ? 16.931 -5.776 -17.573 1.00 58.53 124 ALA A CA 1
ATOM 975 C C . ALA A 1 124 ? 18.031 -6.268 -18.525 1.00 58.53 124 ALA A C 1
ATOM 977 O O . ALA A 1 124 ? 18.797 -5.476 -19.068 1.00 58.53 124 ALA A O 1
ATOM 978 N N . VAL A 1 125 ? 18.115 -7.590 -18.705 1.00 51.62 125 VAL A N 1
ATOM 979 C CA . VAL A 1 125 ? 18.592 -8.145 -19.976 1.00 51.62 125 VAL A CA 1
ATOM 980 C C . VAL A 1 125 ? 17.538 -7.720 -20.990 1.00 51.62 125 VAL A C 1
ATOM 982 O O . VAL A 1 125 ? 16.401 -8.186 -20.960 1.00 51.62 125 VAL A O 1
ATOM 985 N N . GLU A 1 126 ? 17.865 -6.677 -21.733 1.00 48.66 126 GLU A N 1
ATOM 986 C CA . GLU A 1 126 ? 16.950 -5.964 -22.608 1.00 48.66 126 GLU A CA 1
ATOM 987 C C . GLU A 1 126 ? 16.638 -6.885 -23.797 1.00 48.66 126 GLU A C 1
ATOM 989 O O . GLU A 1 126 ? 17.539 -7.241 -24.552 1.00 48.66 126 GLU A O 1
ATOM 994 N N . TYR A 1 127 ? 15.376 -7.315 -23.934 1.00 44.31 127 TYR A N 1
ATOM 995 C CA . TYR A 1 127 ? 14.846 -7.869 -25.183 1.00 44.31 127 TYR A CA 1
ATOM 996 C C . TYR A 1 127 ? 14.790 -6.725 -26.201 1.00 44.31 127 TYR A C 1
ATOM 998 O O . TYR A 1 127 ? 13.722 -6.197 -26.496 1.00 44.31 127 TYR A O 1
ATOM 1006 N N . VAL A 1 128 ? 15.948 -6.280 -26.679 1.00 45.53 128 VAL A N 1
ATOM 1007 C CA . VAL A 1 128 ? 16.009 -5.617 -27.975 1.00 45.53 128 VAL A CA 1
ATOM 1008 C C . VAL A 1 128 ? 15.902 -6.779 -28.947 1.00 45.53 128 VAL A C 1
ATOM 1010 O O . VAL A 1 128 ? 16.815 -7.597 -29.031 1.00 45.53 128 VAL A O 1
ATOM 1013 N N . SER A 1 129 ? 14.733 -6.972 -29.557 1.00 41.53 129 SER A N 1
ATOM 1014 C CA . SER A 1 129 ? 14.675 -7.858 -30.710 1.00 41.53 129 SER A CA 1
ATOM 1015 C C . SER A 1 129 ? 15.657 -7.287 -31.725 1.00 41.53 129 SER A C 1
ATOM 1017 O O . SER A 1 129 ? 15.511 -6.141 -32.134 1.00 41.53 129 SER A O 1
ATOM 1019 N N . ASP A 1 130 ? 16.641 -8.080 -32.143 1.00 46.12 130 ASP A N 1
ATOM 1020 C CA . ASP A 1 130 ? 17.577 -7.734 -33.225 1.00 46.12 130 ASP A CA 1
ATOM 1021 C C . ASP A 1 130 ? 16.864 -7.556 -34.592 1.00 46.12 130 ASP A C 1
ATOM 1023 O O . ASP A 1 130 ? 17.501 -7.402 -35.633 1.00 46.12 130 ASP A O 1
ATOM 1027 N N . GLU A 1 131 ? 15.528 -7.567 -34.602 1.00 45.22 131 GLU A N 1
ATOM 1028 C CA . GLU A 1 131 ? 14.656 -7.384 -35.749 1.00 45.22 131 GLU A CA 1
ATOM 1029 C C . GLU A 1 131 ? 13.674 -6.233 -35.453 1.00 45.22 131 GLU A C 1
ATOM 1031 O O . GLU A 1 131 ? 12.849 -6.310 -34.542 1.00 45.22 131 GLU A O 1
ATOM 1036 N N . ASP A 1 132 ? 13.803 -5.174 -36.255 1.00 44.50 132 ASP A N 1
ATOM 1037 C CA . ASP A 1 132 ? 12.940 -3.989 -36.377 1.00 44.50 132 ASP A CA 1
ATOM 1038 C C . ASP A 1 132 ? 12.835 -3.028 -35.165 1.00 44.50 132 ASP A C 1
ATOM 1040 O O . ASP A 1 132 ? 11.891 -3.042 -34.376 1.00 44.50 132 ASP A O 1
ATOM 1044 N N . ASP A 1 133 ? 13.761 -2.062 -35.118 1.00 49.38 133 ASP A N 1
ATOM 1045 C CA . ASP A 1 133 ? 13.838 -0.912 -34.189 1.00 49.38 133 ASP A CA 1
ATOM 1046 C C . ASP A 1 133 ? 12.621 0.049 -34.206 1.00 49.38 133 ASP A C 1
ATOM 1048 O O . ASP A 1 133 ? 12.620 1.085 -33.537 1.00 49.38 133 ASP A O 1
ATOM 1052 N N . THR A 1 134 ? 11.568 -0.243 -34.973 1.00 49.28 134 THR A N 1
ATOM 1053 C CA . THR A 1 134 ? 10.429 0.671 -35.175 1.00 49.28 134 THR A CA 1
ATOM 1054 C C . THR A 1 134 ? 9.201 0.366 -34.312 1.00 49.28 134 THR A C 1
ATOM 1056 O O . THR A 1 134 ? 8.270 1.170 -34.280 1.00 49.28 134 THR A O 1
ATOM 1059 N N . LEU A 1 135 ? 9.198 -0.743 -33.563 1.00 52.06 135 LEU A N 1
ATOM 1060 C CA . LEU A 1 135 ? 8.076 -1.164 -32.714 1.00 52.06 135 LEU A CA 1
ATOM 1061 C C . LEU A 1 135 ? 8.490 -1.270 -31.241 1.00 52.06 135 LEU A C 1
ATOM 1063 O O . LEU A 1 135 ? 8.359 -2.322 -30.616 1.00 52.06 135 LEU A O 1
ATOM 1067 N N . GLN A 1 136 ? 8.972 -0.172 -30.652 1.00 57.38 136 GLN A N 1
ATOM 1068 C CA . GLN A 1 136 ? 9.043 -0.111 -29.191 1.00 57.38 136 GLN A CA 1
ATOM 1069 C C . GLN A 1 136 ? 7.611 -0.136 -28.624 1.00 57.38 136 GLN A C 1
ATOM 1071 O O . GLN A 1 136 ? 6.784 0.687 -29.026 1.00 57.38 136 GLN A O 1
ATOM 1076 N N . PRO A 1 137 ? 7.277 -1.078 -27.723 1.00 61.81 137 PRO A N 1
ATOM 1077 C CA . PRO A 1 137 ? 5.941 -1.159 -27.148 1.00 61.81 137 PRO A CA 1
ATOM 1078 C C . PRO A 1 137 ? 5.635 0.096 -26.325 1.00 61.81 137 PRO A C 1
ATOM 1080 O O . PRO A 1 137 ? 6.431 0.484 -25.470 1.00 61.81 137 PRO A O 1
ATOM 1083 N N . ASP A 1 138 ? 4.464 0.691 -26.564 1.00 64.25 138 ASP A N 1
ATOM 1084 C CA . ASP A 1 138 ? 3.975 1.853 -25.819 1.00 64.25 138 ASP A CA 1
ATOM 1085 C C . ASP A 1 138 ? 3.892 1.519 -24.317 1.00 64.25 138 ASP A C 1
ATOM 1087 O O . ASP A 1 138 ? 3.099 0.648 -23.938 1.00 64.25 138 ASP A O 1
ATOM 1091 N N . PRO A 1 139 ? 4.696 2.166 -23.453 1.00 60.06 139 PRO A N 1
ATOM 1092 C CA . PRO A 1 139 ? 4.710 1.890 -22.023 1.00 60.06 139 PRO A CA 1
ATOM 1093 C C . PRO A 1 139 ? 3.376 2.225 -21.351 1.00 60.06 139 PRO A C 1
ATOM 1095 O O . PRO A 1 139 ? 3.016 1.538 -20.396 1.00 60.06 139 PRO A O 1
ATOM 1098 N N . ASP A 1 140 ? 2.620 3.206 -21.848 1.00 62.97 140 ASP A N 1
ATOM 1099 C CA . ASP A 1 140 ? 1.327 3.585 -21.268 1.00 62.97 140 ASP A CA 1
ATOM 1100 C C . ASP A 1 140 ? 0.238 2.543 -21.581 1.00 62.97 140 ASP A C 1
ATOM 1102 O O . ASP A 1 140 ? -0.713 2.378 -20.813 1.00 62.97 140 ASP A O 1
ATOM 1106 N N . ALA A 1 141 ? 0.411 1.764 -22.655 1.00 66.19 141 ALA A N 1
ATOM 1107 C CA . ALA A 1 141 ? -0.441 0.623 -22.989 1.00 66.19 141 ALA A CA 1
ATOM 1108 C C . ALA A 1 141 ? -0.072 -0.668 -22.224 1.00 66.19 141 ALA A C 1
ATOM 1110 O O . ALA A 1 141 ? -0.840 -1.636 -22.238 1.00 66.19 141 ALA A O 1
ATOM 1111 N N . GLN A 1 142 ? 1.087 -0.717 -21.552 1.00 72.19 142 GLN A N 1
ATOM 1112 C CA . GLN A 1 142 ? 1.534 -1.901 -20.813 1.00 72.19 142 GLN A CA 1
ATOM 1113 C C . GLN A 1 142 ? 0.860 -2.000 -19.445 1.00 72.19 142 GLN A C 1
ATOM 1115 O O . GLN A 1 142 ? 0.860 -1.061 -18.658 1.00 72.19 142 GLN A O 1
ATOM 1120 N N . GLN A 1 143 ? 0.341 -3.180 -19.106 1.00 75.12 143 GLN A N 1
ATOM 1121 C CA . GLN A 1 143 ? -0.355 -3.399 -17.828 1.00 75.12 143 GLN A CA 1
ATOM 1122 C C . GLN A 1 143 ? 0.572 -3.905 -16.715 1.00 75.12 143 GLN A C 1
ATOM 1124 O O . GLN A 1 143 ? 0.238 -3.822 -15.534 1.00 75.12 143 GLN A O 1
ATOM 1129 N N . HIS A 1 144 ? 1.749 -4.417 -17.075 1.00 80.94 144 HIS A N 1
ATOM 1130 C CA . HIS A 1 144 ? 2.623 -5.126 -16.147 1.00 80.94 144 HIS A CA 1
ATOM 1131 C C . HIS A 1 144 ? 3.672 -4.198 -15.514 1.00 80.94 144 HIS A C 1
ATOM 1133 O O . HIS A 1 144 ? 4.335 -3.454 -16.247 1.00 80.94 144 HIS A O 1
ATOM 1139 N N . PRO A 1 145 ? 3.904 -4.273 -14.186 1.00 80.19 145 PRO A N 1
ATOM 1140 C CA . PRO A 1 145 ? 4.967 -3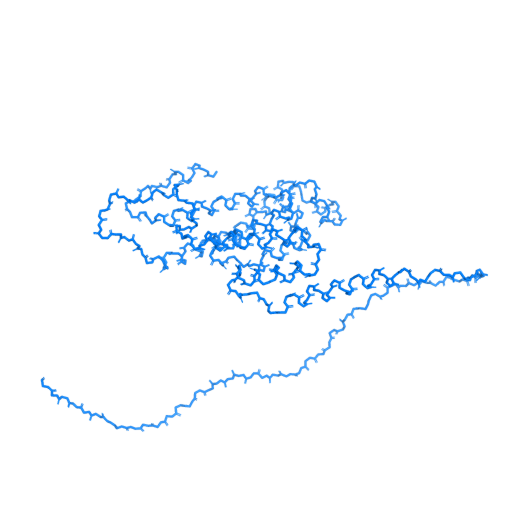.525 -13.522 1.00 80.19 145 PRO A CA 1
ATOM 1141 C C . PRO A 1 145 ? 6.321 -3.765 -14.182 1.00 80.19 145 PRO A C 1
ATOM 1143 O O . PRO A 1 145 ? 6.762 -4.909 -14.321 1.00 80.19 145 PRO A O 1
ATOM 1146 N N . GLY A 1 146 ? 6.965 -2.690 -14.635 1.00 81.62 146 GLY A N 1
ATOM 1147 C CA . GLY A 1 146 ? 8.235 -2.776 -15.357 1.00 81.62 146 GLY A CA 1
ATOM 1148 C C . GLY A 1 146 ? 8.211 -3.734 -16.555 1.00 81.62 146 GLY A C 1
ATOM 1149 O O . GLY A 1 146 ? 9.235 -4.345 -16.850 1.00 81.62 146 GLY A O 1
ATOM 1150 N N . MET A 1 147 ? 7.044 -3.912 -17.189 1.00 82.81 147 MET A N 1
ATOM 1151 C CA . MET A 1 147 ? 6.800 -4.859 -18.283 1.00 82.81 147 MET A CA 1
ATOM 1152 C C . MET A 1 147 ? 7.114 -6.327 -17.948 1.00 82.81 147 MET A C 1
ATOM 1154 O O . MET A 1 147 ? 7.457 -7.110 -18.831 1.00 82.81 147 MET A O 1
ATOM 1158 N N . ARG A 1 148 ? 7.012 -6.728 -16.675 1.00 85.06 148 ARG A N 1
ATOM 1159 C CA . ARG A 1 148 ? 7.250 -8.111 -16.230 1.00 85.06 148 ARG A CA 1
ATOM 1160 C C . ARG A 1 148 ? 5.925 -8.783 -15.850 1.00 85.06 148 ARG A C 1
ATOM 1162 O O . ARG A 1 148 ? 5.444 -8.560 -14.737 1.00 85.06 148 ARG A O 1
ATOM 1169 N N . PRO A 1 149 ? 5.343 -9.635 -16.718 1.00 85.31 149 PRO A N 1
ATOM 1170 C CA . PRO A 1 149 ? 4.082 -10.323 -16.428 1.00 85.31 149 PRO A CA 1
ATOM 1171 C C . PRO A 1 149 ? 4.120 -11.141 -15.136 1.00 85.31 149 PRO A C 1
ATOM 1173 O O . PRO A 1 149 ? 3.149 -11.148 -14.386 1.00 85.31 149 PRO A O 1
ATOM 1176 N N . SER A 1 150 ? 5.270 -11.741 -14.809 1.00 85.25 150 SER A N 1
ATOM 1177 C CA . SER A 1 150 ? 5.448 -12.493 -13.564 1.00 85.25 150 SER A CA 1
ATOM 1178 C C . SER A 1 150 ? 5.175 -11.653 -12.313 1.00 85.25 150 SER A C 1
ATOM 1180 O O . SER A 1 150 ? 4.601 -12.166 -11.362 1.00 85.25 150 SER A O 1
ATOM 1182 N N . LEU A 1 151 ? 5.498 -10.352 -12.312 1.00 87.62 151 LEU A N 1
ATOM 1183 C CA . LEU A 1 151 ? 5.170 -9.464 -11.188 1.00 87.62 151 LEU A CA 1
ATOM 1184 C C . LEU A 1 151 ? 3.664 -9.229 -11.055 1.00 87.62 151 LEU A C 1
ATOM 1186 O O . LEU A 1 151 ? 3.175 -9.045 -9.943 1.00 87.62 151 LEU A O 1
ATOM 1190 N N . THR A 1 152 ? 2.928 -9.247 -12.169 1.00 89.00 152 THR A N 1
ATOM 1191 C CA . THR A 1 152 ? 1.459 -9.159 -12.147 1.00 89.00 152 THR A CA 1
ATOM 1192 C C . THR A 1 152 ? 0.864 -10.428 -11.559 1.00 89.00 152 THR A C 1
ATOM 1194 O O . THR A 1 152 ? 0.038 -10.350 -10.658 1.00 89.00 152 THR A O 1
ATOM 1197 N N . GLU A 1 153 ? 1.354 -11.591 -11.982 1.00 88.50 153 GLU A N 1
ATOM 1198 C CA . GLU A 1 153 ? 0.913 -12.876 -11.443 1.00 88.50 153 GLU A CA 1
ATOM 1199 C C . GLU A 1 153 ? 1.184 -12.991 -9.934 1.00 88.50 153 GLU A C 1
ATOM 1201 O O . GLU A 1 153 ? 0.291 -13.362 -9.168 1.00 88.50 153 GLU A O 1
ATOM 1206 N N . VAL A 1 154 ? 2.384 -12.603 -9.479 1.00 90.69 154 VAL A N 1
ATOM 1207 C CA . VAL A 1 154 ? 2.705 -12.534 -8.043 1.00 90.69 154 VAL A CA 1
ATOM 1208 C C . VAL A 1 154 ? 1.745 -11.578 -7.332 1.00 90.69 154 VAL A C 1
ATOM 1210 O O . VAL A 1 154 ? 1.190 -11.925 -6.288 1.00 90.69 154 VAL A O 1
ATOM 1213 N N . HIS A 1 155 ? 1.526 -10.386 -7.896 1.00 91.75 155 HIS A N 1
ATOM 1214 C CA . HIS A 1 155 ? 0.645 -9.384 -7.308 1.00 91.75 155 HIS A CA 1
ATOM 1215 C C . HIS A 1 155 ? -0.779 -9.914 -7.118 1.00 91.75 155 HIS A C 1
ATOM 1217 O O . HIS A 1 155 ? -1.320 -9.788 -6.022 1.00 91.75 155 HIS A O 1
ATOM 1223 N N . GLU A 1 156 ? -1.363 -10.529 -8.145 1.00 92.81 156 GLU A N 1
ATOM 1224 C CA . GLU A 1 156 ? -2.729 -11.056 -8.121 1.00 92.81 156 GLU A CA 1
ATOM 1225 C C . GLU A 1 156 ? -2.891 -12.197 -7.114 1.00 92.81 156 GLU A C 1
ATOM 1227 O O . GLU A 1 156 ? -3.831 -12.184 -6.314 1.00 92.81 156 GLU A O 1
ATOM 1232 N N . ARG A 1 157 ? -1.949 -13.148 -7.088 1.00 93.62 157 ARG A N 1
ATOM 1233 C CA . ARG A 1 157 ? -1.967 -14.272 -6.139 1.00 93.62 157 ARG A CA 1
ATOM 1234 C C . ARG A 1 157 ? -1.856 -13.789 -4.694 1.00 93.62 157 ARG A C 1
ATOM 1236 O O . ARG A 1 157 ? -2.638 -14.202 -3.836 1.00 93.62 157 ARG A O 1
ATOM 1243 N N . GLN A 1 158 ? -0.917 -12.885 -4.420 1.00 93.81 158 GLN A N 1
ATOM 1244 C CA . GLN A 1 158 ? -0.737 -12.313 -3.086 1.00 93.81 158 GLN A CA 1
ATOM 1245 C C . GLN A 1 158 ? -1.927 -11.451 -2.665 1.00 93.81 158 GLN A C 1
ATOM 1247 O O . GLN A 1 158 ? -2.355 -11.523 -1.514 1.00 93.81 158 GLN A O 1
ATOM 1252 N N . ARG A 1 159 ? -2.493 -10.666 -3.588 1.00 94.12 159 ARG A N 1
ATOM 1253 C CA . ARG A 1 159 ? -3.694 -9.869 -3.333 1.00 94.12 159 ARG A CA 1
ATOM 1254 C C . ARG A 1 159 ? -4.878 -10.760 -2.983 1.00 94.12 159 ARG A C 1
ATOM 1256 O O . ARG A 1 159 ? -5.547 -10.480 -1.995 1.00 94.12 159 ARG A O 1
ATOM 1263 N N . TRP A 1 160 ? -5.102 -11.843 -3.728 1.00 95.00 160 TRP A N 1
ATOM 1264 C CA . TRP A 1 160 ? -6.131 -12.826 -3.391 1.00 95.00 160 TRP A CA 1
ATOM 1265 C C . TRP A 1 160 ? -5.927 -13.379 -1.975 1.00 95.00 160 TRP A C 1
ATOM 1267 O O . TRP A 1 160 ? -6.859 -13.357 -1.170 1.00 95.00 160 TRP A O 1
ATOM 1277 N N . ALA A 1 161 ? -4.709 -13.819 -1.642 1.00 94.56 161 ALA A N 1
ATOM 1278 C CA . ALA A 1 161 ? -4.419 -14.407 -0.335 1.00 94.56 161 ALA A CA 1
ATOM 1279 C C . ALA A 1 161 ? -4.649 -13.399 0.801 1.00 94.56 161 ALA A C 1
ATOM 1281 O O . ALA A 1 161 ? -5.241 -13.742 1.827 1.00 94.56 161 ALA A O 1
ATOM 1282 N N . LEU A 1 162 ? -4.232 -12.151 0.590 1.00 94.94 162 LEU A N 1
ATOM 1283 C CA . LEU A 1 162 ? -4.429 -11.049 1.521 1.00 94.94 162 LEU A CA 1
ATOM 1284 C C . LEU A 1 162 ? -5.912 -10.694 1.688 1.00 94.94 162 LEU A C 1
ATOM 1286 O O . LEU A 1 162 ? -6.380 -10.553 2.814 1.00 94.94 162 LEU A O 1
ATOM 1290 N N . ASP A 1 163 ? -6.660 -10.569 0.593 1.00 95.62 163 ASP A N 1
ATOM 1291 C CA . ASP A 1 163 ? -8.085 -10.239 0.630 1.00 95.62 163 ASP A CA 1
ATOM 1292 C C . ASP A 1 163 ? -8.880 -11.310 1.380 1.00 95.62 163 ASP A C 1
ATOM 1294 O O . ASP A 1 163 ? -9.674 -10.971 2.257 1.00 95.62 163 ASP A O 1
ATOM 1298 N N . ARG A 1 164 ? -8.591 -12.596 1.134 1.00 94.88 164 ARG A N 1
ATOM 1299 C CA . ARG A 1 164 ? -9.178 -13.699 1.912 1.00 94.88 164 ARG A CA 1
ATOM 1300 C C . ARG A 1 164 ? -8.871 -13.576 3.407 1.00 94.88 164 ARG A C 1
ATOM 1302 O O . ARG A 1 164 ? -9.779 -13.686 4.223 1.00 94.88 164 ARG A O 1
ATOM 1309 N N . ALA A 1 165 ? -7.625 -13.277 3.778 1.00 93.12 165 ALA A N 1
ATOM 1310 C CA . ALA A 1 165 ? -7.257 -13.095 5.183 1.00 93.12 165 ALA A CA 1
ATOM 1311 C C . ALA A 1 165 ? -7.968 -11.895 5.838 1.00 93.12 165 ALA A C 1
ATOM 1313 O O . ALA A 1 165 ? -8.353 -11.956 7.004 1.00 93.12 165 ALA A O 1
ATOM 1314 N N . LEU A 1 166 ? -8.163 -10.801 5.096 1.00 92.94 166 LEU A N 1
ATOM 1315 C CA . LEU A 1 166 ? -8.842 -9.597 5.585 1.00 92.94 166 LEU A CA 1
ATOM 1316 C C . LEU A 1 166 ? -10.363 -9.761 5.702 1.00 92.94 166 LEU A C 1
ATOM 1318 O O . LEU A 1 166 ? -10.981 -9.040 6.496 1.00 92.94 166 LEU A O 1
ATOM 1322 N N . GLU A 1 167 ? -10.962 -10.643 4.904 1.00 93.88 167 GLU A N 1
ATOM 1323 C CA . GLU A 1 167 ? -12.375 -11.034 4.981 1.00 93.88 167 GLU A CA 1
ATOM 1324 C C . GLU A 1 167 ? -12.645 -11.957 6.178 1.00 93.88 167 GLU A C 1
ATOM 1326 O O . GLU A 1 167 ? -13.695 -11.835 6.810 1.00 93.88 167 GLU A O 1
ATOM 1331 N N . GLY A 1 168 ? -11.666 -12.788 6.546 1.00 91.88 168 GLY A N 1
ATOM 1332 C CA . GLY A 1 168 ? -11.778 -13.788 7.607 1.00 91.88 168 GLY A CA 1
ATOM 1333 C C . GLY A 1 168 ? -12.179 -15.163 7.068 1.00 91.88 168 GLY A C 1
ATOM 1334 O O . GLY A 1 168 ? -12.378 -15.348 5.869 1.00 91.88 168 GLY A O 1
ATOM 1335 N N . PHE A 1 169 ? -12.277 -16.146 7.966 1.00 93.12 169 PHE A N 1
ATOM 1336 C CA . PHE A 1 169 ? -12.571 -17.538 7.617 1.00 93.12 169 PHE A CA 1
ATOM 1337 C C . PHE A 1 169 ? -13.765 -18.062 8.411 1.00 93.12 169 PHE A C 1
ATOM 1339 O O . PHE A 1 169 ? -13.839 -17.874 9.625 1.00 93.12 169 PHE A O 1
ATOM 1346 N N . ASP A 1 170 ? -14.660 -18.783 7.735 1.00 91.25 170 ASP A N 1
ATOM 1347 C CA . ASP A 1 170 ? -15.847 -19.386 8.357 1.00 91.25 170 ASP A CA 1
ATOM 1348 C C . ASP A 1 170 ? -15.538 -20.693 9.111 1.00 91.25 170 ASP A C 1
ATOM 1350 O O . ASP A 1 170 ? -16.365 -21.193 9.874 1.00 91.25 170 ASP A O 1
ATOM 1354 N N . SER A 1 171 ? -14.360 -21.287 8.890 1.00 91.19 171 SER A N 1
ATOM 1355 C CA . SER A 1 171 ? -13.938 -22.539 9.528 1.00 91.19 171 SER A CA 1
ATOM 1356 C C . SER A 1 171 ? -12.416 -22.693 9.559 1.00 91.19 171 SER A C 1
ATOM 1358 O O . SER A 1 171 ? -11.695 -22.073 8.774 1.00 91.19 171 SER A O 1
ATOM 1360 N N . LEU A 1 172 ? -11.929 -23.569 10.445 1.00 89.38 172 LEU A N 1
ATOM 1361 C CA . LEU A 1 172 ? -10.516 -23.960 10.483 1.00 89.38 172 LEU A CA 1
ATOM 1362 C C . LEU A 1 172 ? -10.090 -24.697 9.206 1.00 89.38 172 LEU A C 1
ATOM 1364 O O . LEU A 1 172 ? -8.983 -24.472 8.731 1.00 89.38 172 LEU A O 1
ATOM 1368 N N . ASP A 1 173 ? -10.977 -25.490 8.600 1.00 91.81 173 ASP A N 1
ATOM 1369 C CA . ASP A 1 173 ? -10.697 -26.161 7.324 1.00 91.81 173 ASP A CA 1
ATOM 1370 C C . ASP A 1 173 ? -10.465 -25.138 6.201 1.00 91.81 173 ASP A C 1
ATOM 1372 O O . ASP A 1 173 ? -9.512 -25.261 5.428 1.00 91.81 173 ASP A O 1
ATOM 1376 N N . ALA A 1 174 ? -11.283 -24.079 6.145 1.00 92.38 174 ALA A N 1
ATOM 1377 C CA . ALA A 1 174 ? -11.091 -22.980 5.198 1.00 92.38 174 ALA A CA 1
ATOM 1378 C C . ALA A 1 174 ? -9.757 -22.250 5.431 1.00 92.38 174 ALA A C 1
ATOM 1380 O O . ALA A 1 174 ? -9.055 -21.940 4.466 1.00 92.38 174 ALA A O 1
ATOM 1381 N N . LEU A 1 175 ? -9.376 -22.031 6.695 1.00 92.25 175 LEU A N 1
ATOM 1382 C CA . LEU A 1 175 ? -8.078 -21.459 7.060 1.00 92.25 175 LEU A CA 1
ATOM 1383 C C . LEU A 1 175 ? -6.912 -22.367 6.627 1.00 92.25 175 LEU A C 1
ATOM 1385 O O . LEU A 1 175 ? -5.924 -21.873 6.088 1.00 92.25 175 LEU A O 1
ATOM 1389 N N . SER A 1 176 ? -7.015 -23.687 6.807 1.00 90.38 176 SER A N 1
ATOM 1390 C CA . SER A 1 176 ? -5.978 -24.637 6.379 1.00 90.38 176 SER A CA 1
ATOM 1391 C C . SER A 1 176 ? -5.808 -24.675 4.859 1.00 90.38 176 SER A C 1
ATOM 1393 O O . SER A 1 176 ? -4.678 -24.643 4.369 1.00 90.38 176 SER A O 1
ATOM 1395 N N . VAL A 1 177 ? -6.911 -24.684 4.101 1.00 93.00 177 VAL A N 1
ATOM 1396 C CA . VAL A 1 177 ? -6.871 -24.617 2.629 1.00 93.00 177 VAL A CA 1
ATOM 1397 C C . VAL A 1 177 ? -6.266 -23.295 2.164 1.00 93.00 177 VAL A C 1
ATOM 1399 O O . VAL A 1 177 ? -5.416 -23.283 1.272 1.00 93.00 177 VAL A O 1
ATOM 1402 N N . TRP A 1 178 ? -6.660 -22.177 2.780 1.00 94.88 178 TRP A N 1
ATOM 1403 C CA . TRP A 1 178 ? -6.046 -20.882 2.502 1.00 94.88 178 TRP A CA 1
ATOM 1404 C C . TRP A 1 178 ? -4.547 -20.892 2.795 1.00 94.88 178 TRP A C 1
ATOM 1406 O O . TRP A 1 178 ? -3.784 -20.398 1.975 1.00 94.88 178 TRP A O 1
ATOM 1416 N N . GLY A 1 179 ? -4.113 -21.506 3.896 1.00 92.31 179 GLY A N 1
ATOM 1417 C CA . GLY A 1 179 ? -2.701 -21.616 4.249 1.00 92.31 179 GLY A CA 1
ATOM 1418 C C . GLY A 1 179 ? -1.858 -22.295 3.171 1.00 92.31 179 GLY A C 1
ATOM 1419 O O . GLY A 1 179 ? -0.805 -21.785 2.805 1.00 92.31 179 GLY A O 1
ATOM 1420 N N . GLN A 1 180 ? -2.359 -23.384 2.581 1.00 90.00 180 GLN A N 1
ATOM 1421 C CA . GLN A 1 180 ? -1.690 -24.040 1.450 1.00 90.00 180 GLN A CA 1
ATOM 1422 C C . GLN A 1 180 ? -1.599 -23.127 0.217 1.00 90.00 180 GLN A C 1
ATOM 1424 O O . GLN A 1 180 ? -0.576 -23.091 -0.465 1.00 90.00 180 GLN A O 1
ATOM 1429 N N . ARG A 1 181 ? -2.658 -22.362 -0.070 1.00 93.31 181 ARG A N 1
ATOM 1430 C CA . ARG A 1 181 ? -2.672 -21.399 -1.184 1.00 93.31 181 ARG A CA 1
ATOM 1431 C C . ARG A 1 181 ? -1.796 -20.182 -0.923 1.00 93.31 181 ARG A C 1
ATOM 1433 O O . ARG A 1 181 ? -1.225 -19.637 -1.861 1.00 93.31 181 ARG A O 1
ATOM 1440 N N . LEU A 1 182 ? -1.662 -19.777 0.333 1.00 93.56 182 LEU A N 1
ATOM 1441 C CA . LEU A 1 182 ? -0.754 -18.721 0.745 1.00 93.56 182 LEU A CA 1
ATOM 1442 C C . LEU A 1 182 ? 0.700 -19.128 0.478 1.00 93.56 182 LEU A C 1
ATOM 1444 O O . LEU A 1 182 ? 1.439 -18.315 -0.066 1.00 93.56 182 LEU A O 1
ATOM 1448 N N . THR A 1 183 ? 1.091 -20.372 0.781 1.00 90.44 183 THR A N 1
ATOM 1449 C CA . THR A 1 183 ? 2.426 -20.898 0.443 1.00 90.44 183 THR A CA 1
ATOM 1450 C C . THR A 1 183 ? 2.700 -20.802 -1.057 1.00 90.44 183 THR A C 1
ATOM 1452 O O . THR A 1 183 ? 3.775 -20.374 -1.462 1.00 90.44 183 THR A O 1
ATOM 1455 N N . GLU A 1 184 ? 1.726 -21.142 -1.904 1.00 88.50 184 GLU A N 1
ATOM 1456 C CA . GLU A 1 184 ? 1.859 -20.974 -3.356 1.00 88.50 184 GLU A CA 1
ATOM 1457 C C . GLU A 1 184 ? 1.989 -19.490 -3.751 1.00 88.50 184 GLU A C 1
ATOM 1459 O O . GLU A 1 184 ? 2.858 -19.124 -4.543 1.00 88.50 184 GLU A O 1
ATOM 1464 N N . ALA A 1 185 ? 1.149 -18.621 -3.185 1.00 89.44 185 ALA A N 1
ATOM 1465 C CA . ALA A 1 185 ? 1.127 -17.190 -3.485 1.00 89.44 185 ALA A CA 1
ATOM 1466 C C . ALA A 1 185 ? 2.384 -16.437 -3.011 1.00 89.44 185 ALA A C 1
ATOM 1468 O O . ALA A 1 185 ? 2.713 -15.382 -3.557 1.00 89.44 185 ALA A O 1
ATOM 1469 N N . SER A 1 186 ? 3.086 -16.957 -2.004 1.00 85.81 186 SER A N 1
ATOM 1470 C CA . SER A 1 186 ? 4.317 -16.379 -1.465 1.00 85.81 186 SER A CA 1
ATOM 1471 C C . SER A 1 186 ? 5.593 -17.012 -2.014 1.00 85.81 186 SER A C 1
ATOM 1473 O O . SER A 1 186 ? 6.665 -16.664 -1.533 1.00 85.81 186 SER A O 1
ATOM 1475 N N . TYR A 1 187 ? 5.508 -17.939 -2.976 1.00 85.81 187 TYR A N 1
ATOM 1476 C CA . TYR A 1 187 ? 6.654 -18.753 -3.409 1.00 85.81 187 TYR A CA 1
ATOM 1477 C C . TYR A 1 187 ? 7.334 -19.501 -2.249 1.00 85.81 187 TYR A C 1
ATOM 1479 O O . TYR A 1 187 ? 8.549 -19.649 -2.219 1.00 85.81 187 TYR A O 1
ATOM 1487 N N . ALA A 1 188 ? 6.536 -19.990 -1.300 1.00 85.44 188 ALA A N 1
ATOM 1488 C CA . ALA A 1 188 ? 6.973 -20.687 -0.093 1.00 85.44 188 ALA A CA 1
ATOM 1489 C C . ALA A 1 188 ? 7.821 -19.851 0.887 1.00 85.44 188 ALA A C 1
ATOM 1491 O O . ALA A 1 188 ? 8.418 -20.403 1.800 1.00 85.44 188 ALA A O 1
ATOM 1492 N N . GLU A 1 189 ? 7.794 -18.520 0.780 1.00 87.19 189 GLU A N 1
ATOM 1493 C CA . GLU A 1 189 ? 8.490 -17.604 1.705 1.00 87.19 189 GLU A CA 1
ATOM 1494 C C . GLU A 1 189 ? 7.715 -17.349 3.015 1.00 87.19 189 GLU A C 1
ATOM 1496 O O . GLU A 1 189 ? 8.083 -16.505 3.833 1.00 87.19 189 GLU A O 1
ATOM 1501 N N . VAL A 1 190 ? 6.585 -18.030 3.218 1.00 87.38 190 VAL A N 1
ATOM 1502 C CA . VAL A 1 190 ? 5.766 -17.867 4.428 1.00 87.38 190 VAL A CA 1
ATOM 1503 C C . VAL A 1 190 ? 6.294 -18.791 5.525 1.00 87.38 190 VAL A C 1
ATOM 1505 O O . VAL A 1 190 ? 6.539 -19.957 5.232 1.00 87.38 190 VAL A O 1
ATOM 1508 N N . PRO A 1 191 ? 6.421 -18.324 6.784 1.00 85.75 191 PRO A N 1
ATOM 1509 C CA . PRO A 1 191 ? 6.888 -19.167 7.878 1.00 85.75 191 PRO A CA 1
ATOM 1510 C C . PRO A 1 191 ? 6.032 -20.424 8.068 1.00 85.75 191 PRO A C 1
ATOM 1512 O O . PRO A 1 191 ? 4.806 -20.330 8.183 1.00 85.75 191 PRO A O 1
ATOM 1515 N N . ASP A 1 192 ? 6.689 -21.578 8.196 1.00 84.00 192 ASP A N 1
ATOM 1516 C CA . ASP A 1 192 ? 6.051 -22.896 8.352 1.00 84.00 192 ASP A CA 1
ATOM 1517 C C . ASP A 1 192 ? 5.107 -22.982 9.564 1.00 84.00 192 ASP A C 1
ATOM 1519 O O . ASP A 1 192 ? 4.176 -23.786 9.601 1.00 84.00 192 ASP A O 1
ATOM 1523 N N . ASP A 1 193 ? 5.333 -22.141 10.573 1.00 87.19 193 ASP A N 1
ATOM 1524 C CA . ASP A 1 193 ? 4.580 -22.120 11.822 1.00 87.19 193 ASP A CA 1
ATOM 1525 C C . ASP A 1 193 ? 3.387 -21.148 11.817 1.00 87.19 193 ASP A C 1
ATOM 1527 O O . ASP A 1 193 ? 2.674 -21.058 12.820 1.00 87.19 193 ASP A O 1
ATOM 1531 N N . LEU A 1 194 ? 3.144 -20.417 10.719 1.00 87.19 194 LEU A N 1
ATOM 1532 C CA . LEU A 1 194 ? 2.129 -19.359 10.665 1.00 87.19 194 LEU A CA 1
ATOM 1533 C C . LEU A 1 194 ? 0.732 -19.876 11.037 1.00 87.19 194 LEU A C 1
ATOM 1535 O O . LEU A 1 194 ? 0.060 -19.279 11.878 1.00 87.19 194 LEU A O 1
ATOM 1539 N N . LEU A 1 195 ? 0.294 -20.990 10.441 1.00 86.12 195 LEU A N 1
ATOM 1540 C CA . LEU A 1 195 ? -1.033 -21.556 10.719 1.00 86.12 195 LEU A CA 1
ATOM 1541 C C . LEU A 1 195 ? -1.156 -22.033 12.166 1.00 86.12 195 LEU A C 1
ATOM 1543 O O . LEU A 1 195 ? -2.195 -21.835 12.797 1.00 86.12 195 LEU A O 1
ATOM 1547 N N . THR A 1 196 ? -0.090 -22.615 12.713 1.00 85.88 196 THR A N 1
ATOM 1548 C CA . THR A 1 196 ? -0.044 -23.028 14.118 1.00 85.88 196 THR A CA 1
ATOM 1549 C C . THR A 1 196 ? -0.179 -21.816 15.034 1.00 85.88 196 THR A C 1
ATOM 1551 O O . THR A 1 196 ? -0.999 -21.835 15.946 1.00 85.88 196 THR A O 1
ATOM 1554 N N . ARG A 1 197 ? 0.551 -20.726 14.763 1.00 85.50 197 ARG A N 1
ATOM 1555 C CA . ARG A 1 197 ? 0.449 -19.487 15.548 1.00 85.50 197 ARG A CA 1
ATOM 1556 C C . ARG A 1 197 ? -0.961 -18.904 15.515 1.00 85.50 197 ARG A C 1
ATOM 1558 O O . ARG A 1 197 ? -1.512 -18.623 16.570 1.00 85.50 197 ARG A O 1
ATOM 1565 N N . VAL A 1 198 ? -1.569 -18.785 14.334 1.00 83.56 198 VAL A N 1
ATOM 1566 C CA . VAL A 1 198 ? -2.921 -18.213 14.186 1.00 83.56 198 VAL A CA 1
ATOM 1567 C C . VAL A 1 198 ? -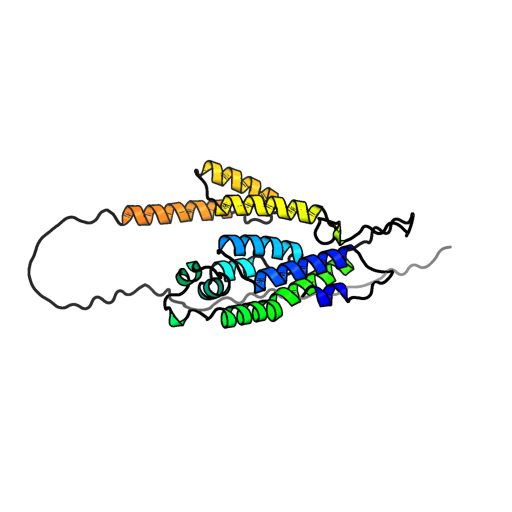3.979 -19.056 14.909 1.00 83.56 198 VAL A C 1
ATOM 1569 O O . VAL A 1 198 ? -4.855 -18.513 15.576 1.00 83.56 198 VAL A O 1
ATOM 1572 N N . THR A 1 199 ? -3.904 -20.383 14.805 1.00 81.06 199 THR A N 1
ATOM 1573 C CA . THR A 1 199 ? -4.915 -21.279 15.393 1.00 81.06 199 THR A CA 1
ATOM 1574 C C . THR A 1 199 ? -4.790 -21.430 16.908 1.00 81.06 199 THR A C 1
ATOM 1576 O O . THR A 1 199 ? -5.810 -21.493 17.597 1.00 81.06 199 THR A O 1
ATOM 1579 N N . VAL A 1 200 ? -3.566 -21.458 17.445 1.00 75.06 200 VAL A N 1
ATOM 1580 C CA . VAL A 1 200 ? -3.323 -21.556 18.893 1.00 75.06 200 VAL A CA 1
ATOM 1581 C C . VAL A 1 200 ? -3.696 -20.251 19.600 1.00 75.06 200 VAL A C 1
ATOM 1583 O O . VAL A 1 200 ? -4.394 -20.289 20.612 1.00 75.06 200 VAL A O 1
ATOM 1586 N N . ASP A 1 201 ? -3.325 -19.100 19.037 1.00 60.78 201 ASP A N 1
ATOM 1587 C CA . ASP A 1 201 ? -3.607 -17.782 19.627 1.00 60.78 201 ASP A CA 1
ATOM 1588 C C . ASP A 1 201 ? -5.125 -17.472 19.650 1.00 60.78 201 ASP A C 1
ATOM 1590 O O . ASP A 1 201 ? -5.666 -16.927 20.620 1.00 60.78 201 ASP A O 1
ATOM 1594 N N . GLU A 1 202 ? -5.876 -17.926 18.633 1.00 56.41 202 GLU A N 1
ATOM 1595 C CA . GLU A 1 202 ? -7.346 -17.879 18.655 1.00 56.41 202 GLU A CA 1
ATOM 1596 C C . GLU A 1 202 ? -7.959 -18.748 19.765 1.00 56.41 202 GLU A C 1
ATOM 1598 O O . GLU A 1 202 ? -8.925 -18.328 20.418 1.00 56.41 202 GLU A O 1
ATOM 1603 N N . ALA A 1 203 ? -7.432 -19.958 19.982 1.00 53.62 203 ALA A N 1
ATOM 1604 C CA . ALA A 1 203 ? -7.927 -20.864 21.017 1.00 53.62 203 ALA A CA 1
ATOM 1605 C C . ALA A 1 203 ? -7.710 -20.278 22.421 1.00 53.62 203 ALA A C 1
ATOM 1607 O O . ALA A 1 203 ? -8.600 -20.362 23.274 1.00 53.62 203 ALA A O 1
ATOM 1608 N N . GLU A 1 204 ? -6.575 -19.614 22.644 1.00 47.97 204 GLU A N 1
ATOM 1609 C CA . GLU A 1 204 ? -6.274 -18.923 23.899 1.00 47.97 204 GLU A CA 1
ATOM 1610 C C . GLU A 1 204 ? -7.180 -17.700 24.112 1.00 47.97 204 GLU A C 1
ATOM 1612 O O . GLU A 1 204 ? -7.732 -17.516 25.201 1.00 47.97 204 GLU A O 1
ATOM 1617 N N . THR A 1 205 ? -7.443 -16.916 23.062 1.00 48.88 205 THR A N 1
ATOM 1618 C CA . THR A 1 205 ? -8.304 -15.722 23.135 1.00 48.88 205 THR A CA 1
ATOM 1619 C C . THR A 1 205 ? -9.784 -16.073 23.369 1.00 48.88 205 THR A C 1
ATOM 1621 O O . THR A 1 205 ? -10.462 -15.432 24.185 1.00 48.88 205 THR A O 1
ATOM 1624 N N . ARG A 1 206 ? -10.303 -17.129 22.717 1.00 44.41 206 ARG A N 1
ATOM 1625 C CA . ARG A 1 206 ? -11.666 -17.654 22.956 1.00 44.41 206 ARG A CA 1
ATOM 1626 C C . ARG A 1 206 ? -11.781 -18.358 24.314 1.00 44.41 206 ARG A C 1
ATOM 1628 O O . ARG A 1 206 ? -12.791 -18.206 25.003 1.00 44.41 206 ARG A O 1
ATOM 1635 N N . GLY A 1 207 ? -10.737 -19.062 24.752 1.00 40.53 207 GLY A N 1
ATOM 1636 C CA . GLY A 1 207 ? -10.656 -19.654 26.091 1.00 40.53 207 GLY A CA 1
ATOM 1637 C C . GLY A 1 207 ? -10.650 -18.603 27.208 1.00 40.53 207 GLY A C 1
ATOM 1638 O O . GLY A 1 207 ? -11.350 -18.759 28.211 1.00 40.53 207 GLY A O 1
ATOM 1639 N N . ALA A 1 208 ? -9.946 -17.485 27.012 1.00 43.56 208 ALA A N 1
ATOM 1640 C CA . ALA A 1 208 ? -9.895 -16.373 27.960 1.00 43.56 208 ALA A CA 1
ATOM 1641 C C . ALA A 1 208 ? -11.242 -15.639 28.086 1.00 43.56 208 ALA A C 1
ATOM 1643 O O . ALA A 1 208 ? -11.672 -15.307 29.194 1.00 43.56 208 ALA A O 1
ATOM 1644 N N . THR A 1 209 ? -11.964 -15.443 26.978 1.00 37.16 209 THR A N 1
ATOM 1645 C CA . THR A 1 209 ? -13.311 -14.842 27.006 1.00 37.16 209 THR A CA 1
ATOM 1646 C C . THR A 1 209 ? -14.372 -15.788 27.575 1.00 37.16 209 THR A C 1
ATOM 1648 O O . THR A 1 209 ? -15.294 -15.324 28.248 1.00 37.16 209 THR A O 1
ATOM 1651 N N . SER A 1 210 ? -14.223 -17.106 27.397 1.00 38.12 210 SER A N 1
ATOM 1652 C CA . SER A 1 210 ? -15.139 -18.101 27.971 1.00 38.12 210 SER A CA 1
ATOM 1653 C C . SER A 1 210 ? -14.865 -18.399 29.457 1.00 38.12 210 SER A C 1
ATOM 1655 O O . SER A 1 210 ? -15.794 -18.720 30.197 1.00 38.12 210 SER A O 1
ATOM 1657 N N . SER A 1 211 ? -13.623 -18.232 29.927 1.00 35.12 211 SER A N 1
ATOM 1658 C CA . SER A 1 211 ? -13.242 -18.382 31.343 1.00 35.12 211 SER A CA 1
ATOM 1659 C C . SER A 1 211 ? -13.631 -17.163 32.200 1.00 35.12 211 SER A C 1
ATOM 1661 O O . SER A 1 211 ? -13.975 -17.295 33.375 1.00 35.12 211 SER A O 1
ATOM 1663 N N . CYS A 1 212 ? -13.718 -15.968 31.602 1.00 31.73 212 CYS A N 1
ATOM 1664 C CA . CYS A 1 212 ? -14.157 -14.748 32.294 1.00 31.73 212 CYS A CA 1
ATOM 1665 C C . CYS A 1 212 ? -15.668 -14.682 32.608 1.00 31.73 212 CYS A C 1
ATOM 1667 O O . CYS A 1 212 ? -16.133 -13.698 33.185 1.00 31.73 212 CYS A O 1
ATOM 1669 N N . ARG A 1 213 ? -16.460 -15.713 32.274 1.00 34.31 213 ARG A N 1
ATOM 1670 C CA . ARG A 1 213 ? -17.918 -15.735 32.493 1.00 34.31 213 ARG A CA 1
ATOM 1671 C C . ARG A 1 213 ? -18.381 -16.863 33.420 1.00 34.31 213 ARG A C 1
ATOM 1673 O O . ARG A 1 213 ? -19.432 -17.450 33.190 1.00 34.31 213 ARG A O 1
ATOM 1680 N N . LEU A 1 214 ? -17.627 -17.154 34.485 1.00 34.66 214 LEU A N 1
ATOM 1681 C CA . LEU A 1 214 ? -18.056 -18.108 35.519 1.00 34.66 214 LEU A CA 1
ATOM 1682 C C . LEU A 1 214 ? -17.442 -17.840 36.907 1.00 34.66 214 LEU A C 1
ATOM 1684 O O . LEU A 1 214 ? -16.867 -18.729 37.513 1.00 34.66 214 LEU A O 1
ATOM 1688 N N . THR A 1 215 ? -17.615 -16.635 37.464 1.00 38.88 215 THR A N 1
ATOM 1689 C CA . THR A 1 215 ? -17.628 -16.433 38.934 1.00 38.88 215 THR A CA 1
ATOM 1690 C C . THR A 1 215 ? -18.524 -15.255 39.346 1.00 38.88 215 THR A C 1
ATOM 1692 O O . THR A 1 215 ? -18.082 -14.253 39.896 1.00 38.88 215 THR A O 1
ATOM 1695 N N . THR A 1 216 ? -19.836 -15.372 39.140 1.00 39.44 216 THR A N 1
ATOM 1696 C CA . THR A 1 216 ? -20.807 -14.587 39.920 1.00 39.44 216 THR A CA 1
ATOM 1697 C C . THR A 1 216 ? -21.741 -15.525 40.667 1.00 39.44 216 THR A C 1
ATOM 1699 O O . THR A 1 216 ? -22.770 -15.959 40.160 1.00 39.44 216 THR A O 1
ATOM 1702 N N . ARG A 1 217 ? -21.386 -15.835 41.920 1.00 32.34 217 ARG A N 1
ATOM 1703 C CA . ARG A 1 217 ? -22.363 -16.308 42.905 1.00 32.34 217 ARG A CA 1
ATOM 1704 C C . ARG A 1 217 ? -21.987 -15.886 44.329 1.00 32.34 217 ARG A C 1
ATOM 1706 O O . ARG A 1 217 ? -21.246 -16.555 45.031 1.00 32.34 217 ARG A O 1
ATOM 1713 N N . THR A 1 218 ? -22.520 -14.723 44.689 1.00 35.22 218 THR A N 1
ATOM 1714 C CA . THR A 1 218 ? -23.246 -14.404 45.929 1.00 35.22 218 THR A CA 1
ATOM 1715 C C . THR A 1 218 ? -22.789 -15.047 47.246 1.00 35.22 218 THR A C 1
ATOM 1717 O O . THR A 1 218 ? -23.208 -16.154 47.564 1.00 35.22 218 THR A O 1
ATOM 1720 N N . THR A 1 219 ? -22.153 -14.248 48.109 1.00 34.53 219 THR A N 1
ATOM 1721 C CA . THR A 1 219 ? -22.400 -14.269 49.565 1.00 34.53 219 THR A CA 1
ATOM 1722 C C . THR A 1 219 ? -22.355 -12.844 50.112 1.00 34.53 219 THR A C 1
ATOM 1724 O O . THR A 1 219 ? -21.467 -12.061 49.780 1.00 34.53 219 THR A O 1
ATOM 1727 N N . GLY A 1 220 ? -23.379 -12.489 50.887 1.00 30.02 220 GLY A N 1
ATOM 1728 C CA . GLY A 1 220 ? -23.684 -11.126 51.301 1.00 30.02 220 GLY A CA 1
ATOM 1729 C C . GLY A 1 220 ? -22.811 -10.549 52.421 1.00 30.02 220 GLY A C 1
ATOM 1730 O O . GLY A 1 220 ? -22.373 -11.243 53.326 1.00 30.02 220 GLY A O 1
ATOM 1731 N N . ARG A 1 221 ? -22.654 -9.223 52.331 1.00 31.14 221 ARG A N 1
ATOM 1732 C CA . ARG A 1 221 ? -22.808 -8.198 53.381 1.00 31.14 221 ARG A CA 1
ATOM 1733 C C . ARG A 1 221 ? -22.207 -8.472 54.775 1.00 31.14 221 ARG A C 1
ATOM 1735 O O . ARG A 1 221 ? -22.884 -9.027 55.629 1.00 31.14 221 ARG A O 1
ATOM 1742 N N . SER A 1 222 ? -21.082 -7.813 55.072 1.00 29.30 222 SER A N 1
ATOM 1743 C CA . SER A 1 222 ? -20.943 -6.950 56.264 1.00 29.30 222 SER A CA 1
ATOM 1744 C C . SER A 1 222 ? -19.671 -6.079 56.226 1.00 29.30 222 SER A C 1
ATOM 1746 O O . SER A 1 222 ? -18.582 -6.528 55.898 1.00 29.30 222 SER A O 1
ATOM 1748 N N . SER A 1 223 ? -19.879 -4.793 56.530 1.00 31.67 223 SER A N 1
ATOM 1749 C CA . SER A 1 223 ? -18.985 -3.824 57.192 1.00 31.67 223 SER A CA 1
ATOM 1750 C C . SER A 1 223 ? -17.479 -3.759 56.869 1.00 31.67 223 SER A C 1
ATOM 1752 O O . SER A 1 223 ? -16.693 -4.583 57.313 1.00 31.67 223 SER A O 1
ATOM 1754 N N . GLY A 1 224 ? -17.079 -2.603 56.322 1.00 31.91 224 GLY A N 1
ATOM 1755 C CA . GLY A 1 224 ? -16.001 -1.783 56.890 1.00 31.91 224 GLY A CA 1
ATOM 1756 C C . GLY A 1 224 ? -14.554 -2.193 56.609 1.00 31.91 224 GLY A C 1
ATOM 1757 O O . GLY A 1 224 ? -13.967 -2.967 57.350 1.00 31.91 224 GLY A O 1
ATOM 1758 N N . SER A 1 225 ? -13.926 -1.553 55.621 1.00 31.11 225 SER A N 1
ATOM 1759 C CA . SER A 1 225 ? -12.599 -0.914 55.749 1.00 31.11 225 SER A CA 1
ATOM 1760 C C . SER A 1 225 ? -12.084 -0.472 54.377 1.00 31.11 225 SER A C 1
ATOM 1762 O O . SER A 1 225 ? -12.190 -1.176 53.375 1.00 31.11 225 SER A O 1
ATOM 1764 N N . ARG A 1 226 ? -11.531 0.744 54.331 1.00 38.16 226 ARG A N 1
ATOM 1765 C CA . ARG A 1 226 ? -10.764 1.260 53.195 1.00 38.16 226 ARG A CA 1
ATOM 1766 C C . ARG A 1 226 ? -9.546 0.363 52.979 1.00 38.16 226 ARG A C 1
ATOM 1768 O O . ARG A 1 226 ? -8.696 0.279 53.857 1.00 38.16 226 ARG A O 1
ATOM 1775 N N . SER A 1 227 ? -9.416 -0.217 51.792 1.00 32.44 227 SER A N 1
ATOM 1776 C CA . SER A 1 227 ? -8.150 -0.766 51.311 1.00 32.44 227 SER A CA 1
ATOM 1777 C C . SER A 1 227 ? -7.983 -0.402 49.840 1.00 32.44 227 SER A C 1
ATOM 1779 O O . SER A 1 227 ? -8.761 -0.819 48.983 1.00 32.44 227 SER A O 1
ATOM 1781 N N . ARG A 1 228 ? -6.990 0.452 49.572 1.00 35.38 228 ARG A N 1
ATOM 1782 C CA . ARG A 1 228 ? -6.519 0.798 48.230 1.00 35.38 228 ARG A CA 1
ATOM 1783 C C . ARG A 1 228 ? -6.002 -0.483 47.572 1.00 35.38 228 ARG A C 1
ATOM 1785 O O . ARG A 1 228 ? -4.952 -0.980 47.965 1.00 35.38 228 ARG A O 1
ATOM 1792 N N . ARG A 1 229 ? -6.704 -1.004 46.563 1.00 29.78 229 ARG A N 1
ATOM 1793 C CA . ARG A 1 229 ? -6.151 -2.022 45.662 1.00 29.78 229 ARG A CA 1
ATOM 1794 C C . ARG A 1 229 ? -5.598 -1.331 44.426 1.00 29.78 229 ARG A C 1
ATOM 1796 O O . ARG A 1 229 ? -6.330 -0.960 43.520 1.00 29.78 229 ARG A O 1
ATOM 1803 N N . SER A 1 230 ? -4.286 -1.135 44.467 1.00 32.50 230 SER A N 1
ATOM 1804 C CA . SER A 1 230 ? -3.435 -0.930 43.302 1.00 32.50 230 SER A CA 1
ATOM 1805 C C . SER A 1 230 ? -3.502 -2.194 42.441 1.00 32.50 230 SER A C 1
ATOM 1807 O O . SER A 1 230 ? -3.107 -3.270 42.892 1.00 32.50 230 SER A O 1
ATOM 1809 N N . SER A 1 231 ? -4.058 -2.090 41.238 1.00 33.12 231 SER A N 1
ATOM 1810 C CA . SER A 1 231 ? -3.968 -3.129 40.214 1.00 33.12 231 SER A CA 1
ATOM 1811 C C . SER A 1 231 ? -2.578 -3.059 39.584 1.00 33.12 231 SER A C 1
ATOM 1813 O O . SER A 1 231 ? -2.320 -2.273 38.677 1.00 33.12 231 SER A O 1
ATOM 1815 N N . TYR A 1 232 ? -1.665 -3.854 40.134 1.00 30.36 232 TYR A N 1
ATOM 1816 C CA . TYR A 1 232 ? -0.308 -4.037 39.636 1.00 30.36 232 TYR A CA 1
ATOM 1817 C C . TYR A 1 232 ? -0.344 -5.039 38.469 1.00 30.36 232 TYR A C 1
ATOM 1819 O O . TYR A 1 232 ? -0.551 -6.232 38.687 1.00 30.36 232 TYR A O 1
ATOM 1827 N N . CYS A 1 233 ? -0.168 -4.568 37.232 1.00 31.23 233 CYS A N 1
ATOM 1828 C CA . CYS A 1 233 ? 0.185 -5.433 36.100 1.00 31.23 233 CYS A CA 1
ATOM 1829 C C . CYS A 1 233 ? 1.626 -5.942 36.289 1.00 31.23 233 CYS A C 1
ATOM 1831 O O . CYS A 1 233 ? 2.508 -5.138 36.611 1.00 31.23 233 CYS A O 1
ATOM 1833 N N . PRO A 1 234 ? 1.922 -7.239 36.083 1.00 33.75 234 PRO A N 1
ATOM 1834 C CA . PRO A 1 234 ? 3.280 -7.740 36.218 1.00 33.75 234 PRO A CA 1
ATOM 1835 C C . PRO A 1 234 ? 4.144 -7.257 35.046 1.00 33.75 234 PRO A C 1
ATOM 1837 O O . PRO A 1 234 ? 4.073 -7.750 33.923 1.00 33.75 234 PRO A O 1
ATOM 1840 N N . ARG A 1 235 ? 4.999 -6.279 35.348 1.00 28.22 235 ARG A N 1
ATOM 1841 C CA . ARG A 1 235 ? 6.145 -5.854 34.544 1.00 28.22 235 ARG A CA 1
ATOM 1842 C C . ARG A 1 235 ? 7.147 -7.017 34.501 1.00 28.22 235 ARG A C 1
ATOM 1844 O O . ARG A 1 235 ? 7.721 -7.357 35.532 1.00 28.22 235 ARG A O 1
ATOM 1851 N N . ARG A 1 236 ? 7.348 -7.646 33.334 1.00 32.12 236 ARG A N 1
ATOM 1852 C CA . ARG A 1 236 ? 8.398 -8.664 33.143 1.00 32.12 236 ARG A CA 1
ATOM 1853 C C . ARG A 1 236 ? 9.769 -8.049 33.434 1.00 32.12 236 ARG A C 1
ATOM 1855 O O . ARG A 1 236 ? 10.188 -7.085 32.794 1.00 32.12 236 ARG A O 1
ATOM 1862 N N . SER A 1 237 ? 10.446 -8.624 34.416 1.00 32.06 237 SER A N 1
ATOM 1863 C CA . SER A 1 237 ? 11.799 -8.294 34.841 1.00 32.06 237 SER A CA 1
ATOM 1864 C C . SER A 1 237 ? 12.804 -8.665 33.749 1.00 32.06 237 SER A C 1
ATOM 1866 O O . SER A 1 237 ? 12.914 -9.829 33.371 1.00 32.06 237 SER A O 1
ATOM 1868 N N . ARG A 1 238 ? 13.575 -7.679 33.278 1.00 34.69 238 ARG A N 1
ATOM 1869 C CA . ARG A 1 238 ? 14.917 -7.915 32.731 1.00 34.69 238 ARG A CA 1
ATOM 1870 C C . ARG A 1 238 ? 15.846 -8.299 33.889 1.00 34.69 238 ARG A C 1
ATOM 1872 O O . ARG A 1 238 ? 15.837 -7.632 34.920 1.00 34.69 238 ARG A O 1
ATOM 1879 N N . GLY A 1 239 ? 16.651 -9.335 33.683 1.00 28.67 239 GLY A N 1
ATOM 1880 C CA . GLY A 1 239 ? 17.785 -9.741 34.516 1.00 28.67 239 GLY A CA 1
ATOM 1881 C C . GLY A 1 239 ? 18.854 -10.419 33.640 1.00 28.67 239 GLY A C 1
ATOM 1882 O O . GLY A 1 239 ? 18.512 -10.847 32.539 1.00 28.67 239 GLY A O 1
ATOM 1883 N N . PRO A 1 240 ? 20.134 -10.430 34.055 1.00 36.81 240 PRO A N 1
ATOM 1884 C CA . PRO A 1 240 ? 21.236 -10.023 33.181 1.00 36.81 240 PRO A CA 1
ATOM 1885 C C . PRO A 1 240 ? 22.125 -11.152 32.621 1.00 36.81 240 PRO A C 1
ATOM 1887 O O . PRO A 1 240 ? 22.175 -12.254 33.150 1.00 36.81 240 PRO A O 1
ATOM 1890 N N . GLU A 1 241 ? 22.814 -10.770 31.539 1.00 33.78 241 GLU A N 1
ATOM 1891 C CA . GLU A 1 241 ? 24.105 -11.185 30.957 1.00 33.78 241 GLU A CA 1
ATOM 1892 C C . GLU A 1 241 ? 24.764 -12.537 31.297 1.00 33.78 241 GLU A C 1
ATOM 1894 O O . GLU A 1 241 ? 25.059 -12.852 32.446 1.00 33.78 241 GLU A O 1
ATOM 1899 N N . GLY A 1 242 ? 25.228 -13.217 30.236 1.00 27.55 242 GLY A N 1
ATOM 1900 C CA . GLY A 1 242 ? 26.410 -14.082 30.303 1.00 27.55 242 GLY A CA 1
ATOM 1901 C C . GLY A 1 242 ? 26.537 -15.074 29.145 1.00 27.55 242 GLY A C 1
ATOM 1902 O O . GLY A 1 242 ? 25.954 -16.148 29.200 1.00 27.55 242 GLY A O 1
ATOM 1903 N N . GLY A 1 243 ? 27.342 -14.758 28.123 1.00 27.73 243 GLY A N 1
ATOM 1904 C CA . GLY A 1 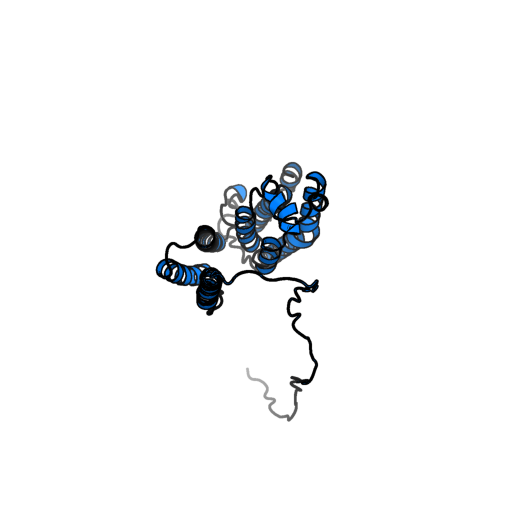243 ? 27.765 -15.761 27.133 1.00 27.73 243 GLY A CA 1
ATOM 1905 C C . GLY A 1 243 ? 28.235 -15.197 25.795 1.00 27.73 243 GLY A C 1
ATOM 1906 O O . GLY A 1 243 ? 27.508 -15.238 24.810 1.00 27.73 243 GLY A O 1
ATOM 1907 N N . LYS A 1 244 ? 29.468 -14.681 25.742 1.00 32.62 244 LYS A N 1
ATOM 1908 C CA . LYS A 1 244 ? 30.160 -14.367 24.484 1.00 32.62 244 LYS A CA 1
ATOM 1909 C C . LYS A 1 244 ? 30.559 -15.665 23.766 1.00 32.62 244 LYS A C 1
ATOM 1911 O O . LYS A 1 244 ? 31.358 -16.424 24.301 1.00 32.62 244 LYS A O 1
ATOM 1916 N N . ALA A 1 245 ? 30.102 -15.845 22.532 1.00 32.91 245 ALA A N 1
ATOM 1917 C CA . ALA A 1 245 ? 30.731 -16.681 21.506 1.00 32.91 245 ALA A CA 1
ATOM 1918 C C . ALA A 1 245 ? 30.443 -15.992 20.154 1.00 32.91 245 ALA A C 1
ATOM 1920 O O . ALA A 1 245 ? 29.289 -15.773 19.822 1.00 32.91 245 ALA A O 1
ATOM 1921 N N . GLY A 1 246 ? 31.385 -15.494 19.356 1.00 26.39 246 GLY A N 1
ATOM 1922 C CA . GLY A 1 246 ? 32.796 -15.833 19.253 1.00 26.39 246 GLY A CA 1
ATOM 1923 C C . GLY A 1 246 ? 33.080 -16.725 18.044 1.00 26.39 246 GLY A C 1
ATOM 1924 O O . GLY A 1 246 ? 33.862 -17.650 18.184 1.00 26.39 246 GLY A O 1
ATOM 1925 N N . TRP A 1 247 ? 32.489 -16.468 16.870 1.00 28.98 247 TRP A N 1
ATOM 1926 C CA . TRP A 1 247 ? 32.919 -17.115 15.624 1.00 28.98 247 TRP A CA 1
ATOM 1927 C C . TRP A 1 247 ? 33.864 -16.193 14.852 1.00 28.98 247 TRP A C 1
ATOM 1929 O O . TRP A 1 247 ? 33.471 -15.411 13.993 1.00 28.98 247 TRP A O 1
ATOM 1939 N N . ARG A 1 248 ? 35.145 -16.281 15.225 1.00 27.34 248 ARG A N 1
ATOM 1940 C CA . ARG A 1 248 ? 36.277 -15.983 14.344 1.00 27.34 248 ARG A CA 1
ATOM 1941 C C . ARG A 1 248 ? 36.639 -17.288 13.643 1.00 27.34 248 ARG A C 1
ATOM 1943 O O . ARG A 1 248 ? 37.154 -18.187 14.298 1.00 27.34 248 ARG A O 1
ATOM 1950 N N . THR A 1 249 ? 36.464 -17.376 12.333 1.00 34.69 249 THR A N 1
ATOM 1951 C CA . THR A 1 249 ? 37.226 -18.333 11.522 1.00 34.69 249 THR A CA 1
ATOM 1952 C C . THR A 1 249 ? 38.479 -17.621 11.043 1.00 34.69 249 THR A C 1
ATOM 1954 O O . THR A 1 249 ? 38.457 -16.797 10.132 1.00 34.69 249 THR A O 1
ATOM 1957 N N . ARG A 1 250 ? 39.569 -17.877 11.767 1.00 29.50 250 ARG A N 1
ATOM 1958 C CA . ARG A 1 250 ? 40.928 -17.496 11.397 1.00 29.50 250 ARG A CA 1
ATOM 1959 C C . ARG A 1 250 ? 41.384 -18.460 10.307 1.00 29.50 250 ARG A C 1
ATOM 1961 O O . ARG A 1 250 ? 41.252 -19.667 10.481 1.00 29.50 250 ARG A O 1
ATOM 1968 N N . GLY A 1 251 ? 41.913 -17.911 9.221 1.00 25.92 251 GLY A N 1
ATOM 1969 C CA . GLY A 1 251 ? 42.690 -18.678 8.265 1.00 25.92 251 GLY A CA 1
ATOM 1970 C C . GLY A 1 251 ? 43.949 -19.255 8.907 1.00 25.92 251 GLY A C 1
ATOM 1971 O O . GLY A 1 251 ? 44.541 -18.664 9.815 1.00 25.92 251 GLY A O 1
ATOM 1972 N N . THR A 1 252 ? 44.346 -20.398 8.380 1.00 35.03 252 THR A N 1
ATOM 1973 C CA . THR A 1 252 ? 45.700 -20.934 8.422 1.00 35.03 252 THR A CA 1
ATOM 1974 C C . THR A 1 252 ? 46.101 -21.124 6.962 1.00 35.03 252 THR A C 1
ATOM 1976 O O . THR A 1 252 ? 45.502 -21.947 6.273 1.00 35.03 252 THR A O 1
ATOM 1979 N N . GLY A 1 253 ? 47.059 -20.319 6.490 1.00 29.19 253 GLY A N 1
ATOM 1980 C CA . GLY A 1 253 ? 48.044 -20.817 5.522 1.00 29.19 253 GLY A CA 1
ATOM 1981 C C . GLY A 1 253 ? 48.891 -21.894 6.211 1.00 29.19 253 GLY A C 1
ATOM 1982 O O . GLY A 1 253 ? 48.683 -22.184 7.388 1.00 29.19 253 GLY A O 1
ATOM 1983 N N . ASP A 1 254 ? 49.872 -22.522 5.613 1.00 32.88 254 ASP A N 1
ATOM 1984 C CA . ASP A 1 254 ? 50.626 -22.352 4.381 1.00 32.88 254 ASP A CA 1
ATOM 1985 C C . ASP A 1 254 ? 51.491 -23.622 4.378 1.00 32.88 254 ASP A C 1
ATOM 1987 O O . ASP A 1 254 ? 51.987 -23.979 5.443 1.00 32.88 254 ASP A O 1
ATOM 1991 N N . ASP A 1 255 ? 51.606 -24.321 3.256 1.00 35.31 255 ASP A N 1
ATOM 1992 C CA . ASP A 1 255 ? 52.731 -25.212 2.960 1.00 35.31 255 ASP A CA 1
ATOM 1993 C C . ASP A 1 255 ? 52.749 -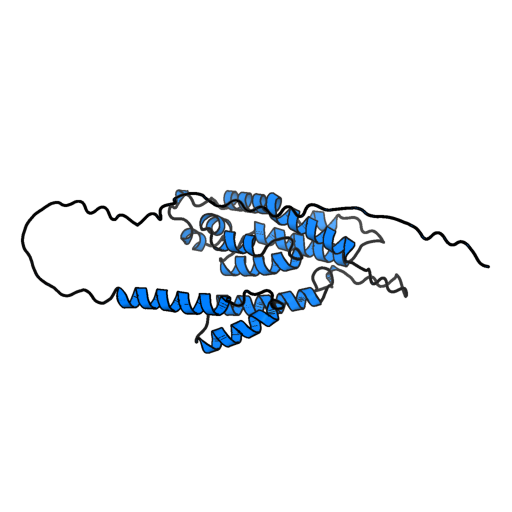25.390 1.432 1.00 35.31 255 ASP A C 1
ATOM 1995 O O . ASP A 1 255 ? 51.763 -25.838 0.836 1.00 35.31 255 ASP A O 1
ATOM 1999 N N . GLY A 1 256 ? 53.847 -24.929 0.818 1.00 31.33 256 GLY A N 1
ATOM 2000 C CA . GLY A 1 256 ? 54.154 -24.978 -0.618 1.00 31.33 256 GLY A CA 1
ATOM 2001 C C . GLY A 1 256 ? 54.321 -26.406 -1.149 1.00 31.33 256 GLY A C 1
ATOM 2002 O O . GLY A 1 256 ? 53.936 -27.375 -0.509 1.00 31.33 256 GLY A O 1
ATOM 2003 N N . ASP A 1 257 ? 54.887 -26.678 -2.311 1.00 36.94 257 ASP A N 1
ATOM 2004 C CA . ASP A 1 257 ? 55.608 -25.956 -3.358 1.00 36.94 257 ASP A CA 1
ATOM 2005 C C . ASP A 1 257 ? 55.582 -26.932 -4.567 1.00 36.94 257 ASP A C 1
ATOM 2007 O O . ASP A 1 257 ? 55.130 -28.073 -4.438 1.00 36.94 257 ASP A O 1
ATOM 2011 N N . ASP A 1 258 ? 56.123 -26.504 -5.703 1.00 37.38 258 ASP A N 1
ATOM 2012 C CA . ASP A 1 258 ? 56.597 -27.309 -6.835 1.00 37.38 258 ASP A CA 1
ATOM 2013 C C . ASP A 1 258 ? 55.587 -27.716 -7.921 1.00 37.38 258 ASP A C 1
ATOM 2015 O O . ASP A 1 258 ? 54.769 -28.626 -7.781 1.00 37.38 258 ASP A O 1
ATOM 2019 N N . GLY A 1 259 ? 55.752 -27.122 -9.111 1.00 34.09 259 GLY A N 1
ATOM 2020 C CA . GLY A 1 259 ? 55.180 -27.707 -10.326 1.00 34.09 259 GLY A CA 1
ATOM 2021 C C . GLY A 1 259 ? 55.155 -26.861 -11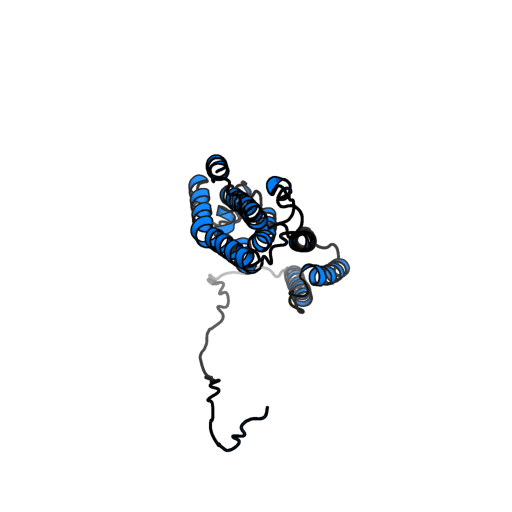.592 1.00 34.09 259 GLY A C 1
ATOM 2022 O O . GLY A 1 259 ? 54.170 -26.898 -12.321 1.00 34.09 259 GLY A O 1
ATOM 2023 N N . GLN A 1 260 ? 56.211 -26.103 -11.874 1.00 40.47 260 GLN A N 1
ATOM 2024 C CA . GLN A 1 260 ? 56.434 -25.465 -13.171 1.00 40.47 260 GLN A CA 1
ATOM 2025 C C . GLN A 1 260 ? 56.564 -26.532 -14.279 1.00 40.47 260 GLN A C 1
ATOM 2027 O O . GLN A 1 260 ? 57.407 -27.421 -14.176 1.00 40.47 260 GLN A O 1
ATOM 2032 N N . ALA A 1 261 ? 55.775 -26.437 -15.355 1.00 39.53 261 ALA A N 1
ATOM 2033 C CA . ALA A 1 261 ? 56.086 -27.098 -16.623 1.00 39.53 261 ALA A CA 1
ATOM 2034 C C . ALA A 1 261 ? 55.549 -26.296 -17.815 1.00 39.53 261 ALA A C 1
ATOM 2036 O O . ALA A 1 261 ? 54.347 -26.177 -18.049 1.00 39.53 261 ALA A O 1
ATOM 2037 N N . ASP A 1 262 ? 56.517 -25.757 -18.542 1.00 41.75 262 ASP A N 1
ATOM 2038 C CA . ASP A 1 262 ? 56.451 -25.101 -19.836 1.00 41.75 262 ASP A CA 1
ATOM 2039 C C . ASP A 1 262 ? 55.947 -25.999 -20.987 1.00 41.75 262 ASP A C 1
ATOM 2041 O O . ASP A 1 262 ? 56.226 -27.195 -21.042 1.00 41.75 262 ASP A O 1
ATOM 2045 N N . VAL A 1 263 ? 55.314 -25.323 -21.956 1.00 41.69 263 VAL A N 1
ATOM 2046 C CA . VAL A 1 263 ? 55.484 -25.417 -23.425 1.00 41.69 263 VAL A CA 1
ATOM 2047 C C . VAL A 1 263 ? 55.339 -26.773 -24.138 1.00 41.69 263 VAL A C 1
ATOM 2049 O O . VAL A 1 263 ? 56.139 -27.688 -23.964 1.00 41.69 263 VAL A O 1
ATOM 2052 N N . LYS A 1 264 ? 54.427 -26.786 -25.127 1.00 40.41 264 LYS A N 1
ATOM 2053 C CA . LYS A 1 264 ? 54.556 -27.296 -26.523 1.00 40.41 264 LYS A CA 1
ATOM 2054 C C . LYS A 1 264 ? 53.161 -27.226 -27.178 1.00 40.41 264 LYS A C 1
ATOM 2056 O O . LYS A 1 264 ? 52.203 -27.608 -26.522 1.00 40.41 264 LYS A O 1
ATOM 2061 N N . THR A 1 265 ? 52.917 -26.780 -28.409 1.00 49.94 265 THR A N 1
ATOM 2062 C CA . THR A 1 265 ? 53.696 -26.308 -29.568 1.00 49.94 265 THR A CA 1
ATOM 2063 C C . THR A 1 265 ? 52.744 -25.450 -30.400 1.00 49.94 265 THR A C 1
ATOM 2065 O O . THR A 1 265 ? 51.533 -25.766 -30.380 1.00 49.94 265 THR A O 1
#

pLDDT: mean 73.77, std 25.57, range [25.92, 98.31]